Protein AF-A0A9W7FFX2-F1 (afdb_monomer)

Organism: NCBI:txid1714387

Radius of gyration: 23.39 Å; Cα contacts (8 Å, |Δi|>4): 363; chains: 1; bounding box: 71×60×50 Å

pLDDT: mean 89.49, std 13.36, range [38.31, 98.56]

Structure (mmCIF, N/CA/C/O backbone):
data_AF-A0A9W7FFX2-F1
#
_entry.id   AF-A0A9W7FFX2-F1
#
loop_
_atom_site.group_PDB
_atom_site.id
_atom_site.type_symbol
_atom_site.label_atom_id
_atom_site.label_alt_id
_atom_site.label_comp_id
_atom_site.label_asym_id
_atom_site.label_entity_id
_atom_site.label_seq_id
_atom_site.pdbx_PDB_ins_code
_atom_site.Cartn_x
_atom_site.Cartn_y
_atom_site.Cartn_z
_atom_site.occupancy
_atom_site.B_iso_or_equiv
_atom_site.auth_seq_id
_atom_site.auth_comp_id
_atom_site.auth_asym_id
_atom_site.auth_atom_id
_atom_site.pdbx_PDB_model_num
ATOM 1 N N . MET A 1 1 ? -33.073 -3.713 16.916 1.00 43.97 1 MET A N 1
ATOM 2 C CA . MET A 1 1 ? -32.095 -2.615 16.738 1.00 43.97 1 MET A CA 1
ATOM 3 C C . MET A 1 1 ? -32.478 -1.900 15.451 1.00 43.97 1 MET A C 1
ATOM 5 O O . MET A 1 1 ? -32.179 -2.416 14.383 1.00 43.97 1 MET A O 1
ATOM 9 N N . SER A 1 2 ? -33.247 -0.809 15.530 1.00 38.31 2 SER A N 1
ATOM 10 C CA . SER A 1 2 ? -33.612 -0.043 14.332 1.00 38.31 2 SER A CA 1
ATOM 11 C C . SER A 1 2 ? -32.354 0.561 13.728 1.00 38.31 2 SER A C 1
ATOM 13 O O . SER A 1 2 ? -31.627 1.285 14.408 1.00 38.31 2 SER A O 1
ATOM 15 N N . ILE A 1 3 ? -32.094 0.253 12.459 1.00 46.06 3 ILE A N 1
ATOM 16 C CA . ILE A 1 3 ? -31.126 0.971 11.633 1.00 46.06 3 ILE A CA 1
ATOM 17 C C . ILE A 1 3 ? -31.769 2.329 11.358 1.00 46.06 3 ILE A C 1
ATOM 19 O O . ILE A 1 3 ? -32.431 2.527 10.344 1.00 46.06 3 ILE A O 1
ATOM 23 N N . THR A 1 4 ? -31.667 3.252 12.315 1.00 50.56 4 THR A N 1
ATOM 24 C CA . THR A 1 4 ? -32.001 4.654 12.082 1.00 50.56 4 THR A CA 1
ATOM 25 C C . THR A 1 4 ? -31.169 5.080 10.888 1.00 50.56 4 THR A C 1
ATOM 27 O O . THR A 1 4 ? -29.947 4.938 10.934 1.00 50.56 4 THR A O 1
ATOM 30 N N . ALA A 1 5 ? -31.823 5.503 9.806 1.00 48.94 5 ALA A N 1
ATOM 31 C CA . ALA A 1 5 ? -31.176 5.913 8.571 1.00 48.94 5 ALA A CA 1
ATOM 32 C C . ALA A 1 5 ? -30.124 6.981 8.892 1.00 48.94 5 ALA A C 1
ATOM 34 O O . ALA A 1 5 ? -30.429 8.159 9.075 1.00 48.94 5 ALA A O 1
ATOM 35 N N . ILE A 1 6 ? -28.871 6.549 9.035 1.00 52.31 6 ILE A N 1
ATOM 36 C CA . ILE A 1 6 ? -27.751 7.445 9.244 1.00 52.31 6 ILE A CA 1
ATOM 37 C C . ILE A 1 6 ? -27.664 8.218 7.937 1.00 52.31 6 ILE A C 1
ATOM 39 O O . ILE A 1 6 ? -27.264 7.665 6.913 1.00 52.31 6 ILE A O 1
ATOM 43 N N . THR A 1 7 ? -28.028 9.499 7.951 1.00 56.78 7 THR A N 1
ATOM 44 C CA . THR A 1 7 ? -27.661 10.425 6.879 1.00 56.78 7 THR A CA 1
ATOM 45 C C . THR A 1 7 ? -26.146 10.635 6.950 1.00 56.78 7 THR A C 1
ATOM 47 O O . THR A 1 7 ? -25.663 11.680 7.389 1.00 56.78 7 THR A O 1
ATOM 50 N N . LEU A 1 8 ? -25.394 9.600 6.556 1.00 56.69 8 LEU A N 1
ATOM 51 C CA . LEU A 1 8 ? -23.936 9.500 6.540 1.00 56.69 8 LEU A CA 1
ATOM 52 C C . LEU A 1 8 ? -23.247 10.769 5.991 1.00 56.69 8 LEU A C 1
ATOM 54 O O . LEU A 1 8 ? -22.284 11.217 6.614 1.00 56.69 8 LEU A O 1
ATOM 58 N N . PRO A 1 9 ? -23.735 11.426 4.913 1.00 61.25 9 PRO A N 1
ATOM 59 C CA . PRO A 1 9 ? -23.052 12.601 4.359 1.00 61.25 9 PRO A CA 1
ATOM 60 C C . PRO A 1 9 ? -23.184 13.895 5.192 1.00 61.25 9 PRO A C 1
ATOM 62 O O . PRO A 1 9 ? -22.522 14.896 4.891 1.00 61.25 9 PRO A O 1
ATOM 65 N N . LYS A 1 10 ? -24.005 13.917 6.254 1.00 72.62 10 LYS A N 1
ATOM 66 C CA . LYS A 1 10 ? -24.143 15.095 7.136 1.00 72.62 10 LYS A CA 1
ATOM 67 C C . LYS A 1 10 ? -23.158 15.108 8.309 1.00 72.62 10 LYS A C 1
ATOM 69 O O . LYS A 1 10 ? -22.958 16.163 8.901 1.00 72.62 10 LYS A O 1
ATOM 74 N N . SER A 1 11 ? -22.515 13.983 8.636 1.00 84.00 11 SER A N 1
ATOM 75 C CA . SER A 1 11 ? -21.554 13.939 9.746 1.00 84.00 11 SER A CA 1
ATOM 76 C C . SER A 1 11 ? -20.259 14.667 9.384 1.00 84.00 11 SER A C 1
ATOM 78 O O . SER A 1 11 ? -19.548 14.272 8.458 1.00 84.00 11 SER A O 1
ATOM 80 N N . LEU A 1 12 ? -19.920 15.705 10.153 1.00 89.88 12 LEU A N 1
ATOM 81 C CA . LEU A 1 12 ? -18.672 16.456 9.998 1.00 89.88 12 LEU A CA 1
ATOM 82 C C . LEU A 1 12 ? -17.437 15.543 10.115 1.00 89.88 12 LEU A C 1
ATOM 84 O O . LEU A 1 12 ? -16.482 15.701 9.361 1.00 89.88 12 LEU A O 1
ATOM 88 N N . ALA A 1 13 ? -17.481 14.538 10.995 1.00 90.25 13 ALA A N 1
ATOM 89 C CA . ALA A 1 13 ? -16.397 13.569 11.149 1.00 90.25 13 ALA A CA 1
ATOM 90 C C . ALA A 1 13 ? -16.194 12.727 9.878 1.00 90.25 13 ALA A C 1
ATOM 92 O O . ALA A 1 13 ? -15.068 12.522 9.441 1.00 90.25 13 ALA A O 1
ATOM 93 N N . ILE A 1 14 ? -17.275 12.286 9.229 1.00 89.88 14 ILE A N 1
ATOM 94 C CA . ILE A 1 14 ? -17.170 11.533 7.969 1.00 89.88 14 ILE A CA 1
ATOM 95 C C . ILE A 1 14 ? -16.588 12.418 6.863 1.00 89.88 14 ILE A C 1
ATOM 97 O O . ILE A 1 14 ? -15.746 11.961 6.093 1.00 89.88 14 ILE A O 1
ATOM 101 N N . ARG A 1 15 ? -16.956 13.704 6.823 1.00 92.00 15 ARG A N 1
ATOM 102 C CA . ARG A 1 15 ? -16.363 14.660 5.877 1.00 92.00 15 ARG A CA 1
ATOM 103 C C . ARG A 1 15 ? -14.860 14.803 6.091 1.00 92.00 15 ARG A C 1
ATOM 105 O O . ARG A 1 15 ? -14.126 14.716 5.117 1.00 92.00 15 ARG A O 1
ATOM 112 N N . TYR A 1 16 ? -14.392 14.936 7.333 1.00 91.94 16 TYR A N 1
ATOM 113 C CA . TYR A 1 16 ? -12.954 14.969 7.625 1.00 91.94 16 TYR A CA 1
ATOM 114 C C . TYR A 1 16 ? -12.235 13.672 7.234 1.00 91.94 16 TYR A C 1
ATOM 116 O O . TYR A 1 16 ? -11.140 13.738 6.679 1.00 91.94 16 TYR A O 1
ATOM 124 N N . ALA A 1 17 ? -12.850 12.509 7.479 1.00 91.19 17 ALA A N 1
ATOM 125 C CA . ALA A 1 17 ? -12.281 11.216 7.097 1.00 91.19 17 ALA A CA 1
ATOM 126 C C . ALA A 1 17 ? -12.051 11.105 5.582 1.00 91.19 17 ALA A C 1
ATOM 128 O O . ALA A 1 17 ? -11.037 10.556 5.155 1.00 91.19 17 ALA A O 1
ATOM 129 N N . LEU A 1 18 ? -12.992 11.620 4.784 1.00 94.19 18 LEU A N 1
ATOM 130 C CA . LEU A 1 18 ? -12.964 11.520 3.326 1.00 94.19 18 LEU A CA 1
ATOM 131 C C . LEU A 1 18 ? -12.182 12.661 2.664 1.00 94.19 18 LEU A C 1
ATOM 133 O O . LEU A 1 18 ? -11.489 12.416 1.683 1.00 94.19 18 LEU A O 1
ATOM 137 N N . ALA A 1 19 ? -12.264 13.887 3.185 1.00 94.56 19 ALA A N 1
ATOM 138 C CA . ALA A 1 19 ? -11.702 15.076 2.543 1.00 94.56 19 ALA A CA 1
ATOM 139 C C . ALA A 1 19 ? -10.178 15.010 2.387 1.00 94.56 19 ALA A C 1
ATOM 141 O O . ALA A 1 19 ? -9.673 15.356 1.324 1.00 94.56 19 ALA A O 1
ATOM 142 N N . GLY A 1 20 ? -9.452 14.530 3.406 1.00 92.06 20 GLY A N 1
ATOM 143 C CA . GLY A 1 20 ? -7.991 14.396 3.334 1.00 92.06 20 GLY A CA 1
ATOM 144 C C . GLY A 1 20 ? -7.552 13.460 2.206 1.00 92.06 20 GLY A C 1
ATOM 145 O O . GLY A 1 20 ? -6.764 13.847 1.347 1.00 92.06 20 GLY A O 1
ATOM 146 N N . TRP A 1 21 ? -8.149 12.266 2.143 1.00 95.62 21 TRP A N 1
ATOM 147 C CA . TRP A 1 21 ? -7.862 11.294 1.086 1.00 95.62 21 TRP A CA 1
ATOM 148 C C . TRP A 1 21 ? -8.363 11.726 -0.288 1.00 95.62 21 TRP A C 1
ATOM 150 O O . TRP A 1 21 ? -7.673 11.501 -1.277 1.00 95.62 21 TRP A O 1
ATOM 160 N N . ALA A 1 22 ? -9.534 12.361 -0.367 1.00 96.31 22 ALA A N 1
ATOM 161 C CA . ALA A 1 22 ? -10.058 12.885 -1.622 1.00 96.31 22 ALA A CA 1
ATOM 162 C C . ALA A 1 22 ? -9.131 13.963 -2.190 1.00 96.31 22 ALA A C 1
ATOM 164 O O . ALA A 1 22 ? -8.804 13.914 -3.372 1.00 96.31 22 ALA A O 1
ATOM 165 N N . PHE A 1 23 ? -8.657 14.885 -1.347 1.00 96.62 23 PHE A N 1
ATOM 166 C CA . PHE A 1 23 ? -7.682 15.893 -1.747 1.00 96.62 23 PHE A CA 1
ATOM 167 C C . PHE A 1 23 ? -6.355 15.255 -2.164 1.00 96.62 23 PHE A C 1
ATOM 169 O O . PHE A 1 23 ? -5.860 15.576 -3.236 1.00 96.62 23 PHE A O 1
ATOM 176 N N . PHE A 1 24 ? -5.828 14.301 -1.387 1.00 95.50 24 PHE A N 1
ATOM 177 C CA . PHE A 1 24 ? -4.601 13.572 -1.728 1.00 95.50 24 PHE A CA 1
ATOM 178 C C . PHE A 1 24 ? -4.695 12.881 -3.096 1.00 95.50 24 PHE A C 1
ATOM 180 O O . PHE A 1 24 ? -3.818 13.046 -3.940 1.00 95.50 24 PHE A O 1
ATOM 187 N N . ILE A 1 25 ? -5.780 12.142 -3.349 1.00 95.94 25 ILE A N 1
ATOM 188 C CA . ILE A 1 25 ? -5.994 11.438 -4.621 1.00 95.94 25 ILE A CA 1
ATOM 189 C C . ILE A 1 25 ? -6.193 12.434 -5.766 1.00 95.94 25 ILE A C 1
ATOM 191 O O . ILE A 1 25 ? -5.621 12.242 -6.840 1.00 95.94 25 ILE A O 1
ATOM 195 N N . ALA A 1 26 ? -6.989 13.485 -5.559 1.00 96.62 26 ALA A N 1
ATOM 196 C CA . ALA A 1 26 ? -7.257 14.494 -6.577 1.00 96.62 26 ALA A CA 1
ATOM 197 C C . ALA A 1 26 ? -5.983 15.249 -6.968 1.00 96.62 26 ALA A C 1
ATOM 199 O O . ALA A 1 26 ? -5.700 15.375 -8.154 1.00 96.62 26 ALA A O 1
ATOM 200 N N . GLU A 1 27 ? -5.196 15.697 -5.993 1.00 95.25 27 GLU A N 1
ATOM 201 C CA . GLU A 1 27 ? -3.924 16.385 -6.209 1.00 95.25 27 GLU A CA 1
ATOM 202 C C . GLU A 1 27 ? -2.933 15.495 -6.966 1.00 95.25 27 GLU A C 1
ATOM 204 O O . GLU A 1 27 ? -2.483 15.876 -8.051 1.00 95.25 27 GLU A O 1
ATOM 209 N N . ASN A 1 28 ? -2.698 14.267 -6.488 1.00 92.69 28 ASN A N 1
ATOM 210 C CA . ASN A 1 28 ? -1.803 13.323 -7.155 1.00 92.69 28 ASN A CA 1
ATOM 211 C C . ASN A 1 28 ? -2.284 13.027 -8.580 1.00 92.69 28 ASN A C 1
ATOM 213 O O . ASN A 1 28 ? -1.476 12.944 -9.503 1.00 92.69 28 ASN A O 1
ATOM 217 N N . THR A 1 29 ? -3.593 12.886 -8.798 1.00 94.38 29 THR A N 1
ATOM 218 C CA . THR A 1 29 ? -4.144 12.606 -10.129 1.00 94.38 29 THR A CA 1
ATOM 219 C C . THR A 1 29 ? -3.978 13.810 -11.050 1.00 94.38 29 THR A C 1
ATOM 221 O O . THR A 1 29 ? -3.383 13.675 -12.115 1.00 94.38 29 THR A O 1
ATOM 224 N N . LEU A 1 30 ? -4.441 14.993 -10.643 1.00 95.31 30 LEU A N 1
ATOM 225 C CA . LEU A 1 30 ? -4.464 16.198 -11.472 1.00 95.31 30 LEU A CA 1
ATOM 226 C C . LEU A 1 30 ? -3.062 16.700 -11.810 1.00 95.31 30 LEU A C 1
ATOM 228 O O . LEU A 1 30 ? -2.780 16.953 -12.983 1.00 95.31 30 LEU A O 1
ATOM 232 N N . LEU A 1 31 ? -2.176 16.822 -10.819 1.00 93.19 31 LEU A N 1
ATOM 233 C CA . LEU A 1 31 ? -0.825 17.330 -11.058 1.00 93.19 31 LEU A CA 1
ATOM 234 C C . LEU A 1 31 ? -0.039 16.378 -11.948 1.00 93.19 31 LEU A C 1
ATOM 236 O O . LEU A 1 31 ? 0.604 16.791 -12.910 1.00 93.19 31 LEU A O 1
ATOM 240 N N . SER A 1 32 ? -0.137 15.082 -11.666 1.00 90.75 32 SER A N 1
ATOM 241 C CA . SER A 1 32 ? 0.651 14.099 -12.388 1.00 90.75 32 SER A CA 1
ATOM 242 C C . SER A 1 32 ? 0.092 13.795 -13.784 1.00 90.75 32 SER A C 1
ATOM 244 O O . SER A 1 32 ? 0.869 13.518 -14.702 1.00 90.75 32 SER A O 1
ATOM 246 N N . HIS A 1 33 ? -1.227 13.919 -13.989 1.00 92.25 33 HIS A N 1
ATOM 247 C CA . HIS A 1 33 ? -1.856 13.862 -15.314 1.00 92.25 33 HIS A CA 1
ATOM 248 C C . HIS A 1 33 ? -1.394 15.017 -16.206 1.00 92.25 33 HIS A C 1
ATOM 250 O O . HIS A 1 33 ? -1.141 14.813 -17.391 1.00 92.25 33 HIS A O 1
ATOM 256 N N . ASN A 1 34 ? -1.265 16.215 -15.631 1.00 94.44 34 ASN A N 1
ATOM 257 C CA . ASN A 1 34 ? -0.917 17.436 -16.353 1.00 94.44 34 ASN A CA 1
ATOM 258 C C . ASN A 1 34 ? 0.576 17.789 -16.262 1.00 94.44 34 ASN A C 1
ATOM 260 O O . ASN A 1 34 ? 0.951 18.896 -16.637 1.00 94.44 34 ASN A O 1
ATOM 264 N N . ARG A 1 35 ? 1.440 16.868 -15.802 1.00 92.44 35 ARG A N 1
ATOM 265 C CA . ARG A 1 35 ? 2.871 17.128 -15.548 1.00 92.44 35 ARG A CA 1
ATOM 266 C C . ARG A 1 35 ? 3.553 17.853 -16.707 1.00 92.44 35 ARG A C 1
ATOM 268 O O . ARG A 1 35 ? 4.193 18.872 -16.477 1.00 92.44 35 ARG A O 1
ATOM 275 N N . THR A 1 36 ? 3.421 17.336 -17.931 1.00 93.00 36 THR A N 1
ATOM 276 C CA . THR A 1 36 ? 4.080 17.919 -19.110 1.00 93.00 36 THR A CA 1
ATOM 277 C C . THR A 1 36 ? 3.630 19.358 -19.328 1.00 93.00 36 THR A C 1
ATOM 279 O O . THR A 1 36 ? 4.477 20.236 -19.381 1.00 93.00 36 THR A O 1
ATOM 282 N N . TYR A 1 37 ? 2.316 19.608 -19.339 1.00 94.81 37 TYR A N 1
ATOM 283 C CA . TYR A 1 37 ? 1.756 20.954 -19.486 1.00 94.81 37 TYR A CA 1
ATOM 284 C C . TYR A 1 37 ? 2.215 21.906 -18.373 1.00 94.81 37 TYR A C 1
ATOM 286 O O . TYR A 1 37 ? 2.626 23.028 -18.648 1.00 94.81 37 TYR A O 1
ATOM 294 N N . LEU A 1 38 ? 2.192 21.464 -17.112 1.00 94.50 38 LEU A N 1
ATOM 295 C CA . LEU A 1 38 ? 2.624 22.287 -15.980 1.00 94.50 38 LEU A CA 1
ATOM 296 C C . LEU A 1 38 ? 4.102 22.680 -16.107 1.00 94.50 38 LEU A C 1
ATOM 298 O O . LEU A 1 38 ? 4.440 23.849 -15.931 1.00 94.50 38 LEU A O 1
ATOM 302 N N . ILE A 1 39 ? 4.972 21.728 -16.459 1.00 94.62 39 ILE A N 1
ATOM 303 C CA . ILE A 1 39 ? 6.403 21.984 -16.661 1.00 94.62 39 ILE A CA 1
ATOM 304 C C . ILE A 1 39 ? 6.618 22.941 -17.834 1.00 94.62 39 ILE A C 1
ATOM 306 O O . ILE A 1 39 ? 7.318 23.937 -17.674 1.00 94.62 39 ILE A O 1
ATOM 310 N N . THR A 1 40 ? 6.013 22.671 -18.993 1.00 96.31 40 THR A N 1
ATOM 311 C CA . THR A 1 40 ? 6.273 23.448 -20.212 1.00 96.31 40 THR A CA 1
ATOM 312 C C . THR A 1 40 ? 5.654 24.838 -20.167 1.00 96.31 40 THR A C 1
ATOM 314 O O . THR A 1 40 ? 6.284 25.800 -20.593 1.00 96.31 40 THR A O 1
ATOM 317 N N . SER A 1 41 ? 4.424 24.954 -19.662 1.00 97.00 41 SER A N 1
ATOM 318 C CA . SER A 1 41 ? 3.606 26.161 -19.816 1.00 97.00 41 SER A CA 1
ATOM 319 C C . SER A 1 41 ? 3.569 27.041 -18.570 1.00 97.00 41 SER A C 1
ATOM 321 O O . SER A 1 41 ? 3.495 28.256 -18.711 1.00 97.00 41 SER A O 1
ATOM 323 N N . ILE A 1 42 ? 3.618 26.468 -17.362 1.00 96.75 42 ILE A N 1
ATOM 324 C CA . ILE A 1 42 ? 3.530 27.246 -16.110 1.00 96.75 42 ILE A CA 1
ATOM 325 C C . ILE A 1 42 ? 4.915 27.487 -15.510 1.00 96.75 42 ILE A C 1
ATOM 327 O O . ILE A 1 42 ? 5.209 28.587 -15.052 1.00 96.75 42 ILE A O 1
ATOM 331 N N . PHE A 1 43 ? 5.776 26.471 -15.522 1.00 96.69 43 PHE A N 1
ATOM 332 C CA . PHE A 1 43 ? 7.088 26.525 -14.875 1.00 96.69 43 PHE A CA 1
ATOM 333 C C . PHE A 1 43 ? 8.251 26.785 -15.840 1.00 96.69 43 PHE A C 1
ATOM 335 O O . PHE A 1 43 ? 9.403 26.577 -15.462 1.00 96.69 43 PHE A O 1
ATOM 342 N N . SER A 1 44 ? 7.980 27.248 -17.065 1.00 96.19 44 SER A N 1
ATOM 343 C CA . SER A 1 44 ? 9.001 27.634 -18.055 1.00 96.19 44 SER A CA 1
ATOM 344 C C . SER A 1 44 ? 10.062 26.551 -18.304 1.00 96.19 44 SER A C 1
ATOM 346 O O . SER A 1 44 ? 11.258 26.828 -18.314 1.00 96.19 44 SER A O 1
ATOM 348 N N . ASN A 1 45 ? 9.623 25.302 -18.476 1.00 94.25 45 ASN A N 1
ATOM 349 C CA . ASN A 1 45 ? 10.452 24.098 -18.622 1.00 94.25 45 ASN A CA 1
ATOM 350 C C . ASN A 1 45 ? 11.313 23.731 -17.393 1.00 94.25 45 ASN A C 1
ATOM 352 O O . ASN A 1 45 ? 12.217 22.905 -17.501 1.00 94.25 45 ASN A O 1
ATOM 356 N N . SER A 1 46 ? 11.024 24.283 -16.210 1.00 95.94 46 SER A N 1
ATOM 357 C CA . SER A 1 46 ? 11.707 23.921 -14.961 1.00 95.94 46 SER A CA 1
ATOM 358 C C . SER A 1 46 ? 11.030 22.738 -14.268 1.00 95.94 46 SER A C 1
ATOM 360 O O . SER A 1 46 ? 10.009 22.875 -13.587 1.00 95.94 46 SER A O 1
ATOM 362 N N . GLU A 1 47 ? 11.640 21.560 -14.389 1.00 93.12 47 GLU A N 1
ATOM 363 C CA . GLU A 1 47 ? 11.219 20.367 -13.652 1.00 93.12 47 GLU A CA 1
ATOM 364 C C . GLU A 1 47 ? 11.376 20.541 -12.128 1.00 93.12 47 GLU A C 1
ATOM 366 O O . GLU A 1 47 ? 10.524 20.096 -11.359 1.00 93.12 47 GLU A O 1
ATOM 371 N N . THR A 1 48 ? 12.403 21.265 -11.680 1.00 96.19 48 THR A N 1
ATOM 372 C CA . THR A 1 48 ? 12.636 21.555 -10.258 1.00 96.19 48 THR A CA 1
ATOM 373 C C . THR A 1 48 ? 11.486 22.347 -9.635 1.00 96.19 48 THR A C 1
ATOM 375 O O . THR A 1 48 ? 11.023 22.006 -8.548 1.00 96.19 48 THR A O 1
ATOM 378 N N . HIS A 1 49 ? 10.974 23.374 -10.323 1.00 96.56 49 HIS A N 1
ATOM 379 C CA . HIS A 1 49 ? 9.836 24.154 -9.820 1.00 96.56 49 HIS A CA 1
ATOM 380 C C . HIS A 1 49 ? 8.555 23.322 -9.752 1.00 96.56 49 HIS A C 1
ATOM 382 O O . HIS A 1 49 ? 7.822 23.419 -8.767 1.00 96.56 49 HIS A O 1
ATOM 388 N N . TYR A 1 50 ? 8.317 22.460 -10.746 1.00 94.56 50 TYR A N 1
ATOM 389 C CA . TYR A 1 50 ? 7.225 21.491 -10.685 1.00 94.56 50 TYR A CA 1
ATOM 390 C C . TYR A 1 50 ? 7.358 20.582 -9.457 1.00 94.56 50 TYR A C 1
ATOM 392 O O . TYR A 1 50 ? 6.381 20.400 -8.736 1.00 94.56 50 TYR A O 1
ATOM 400 N N . HIS A 1 51 ? 8.553 20.049 -9.182 1.00 92.44 51 HIS A N 1
ATOM 401 C CA . HIS A 1 51 ? 8.779 19.175 -8.026 1.00 92.44 51 HIS A CA 1
ATOM 402 C C . HIS A 1 51 ? 8.598 19.895 -6.693 1.00 92.44 51 HIS A C 1
ATOM 404 O O . HIS A 1 51 ? 8.017 19.312 -5.782 1.00 92.44 51 HIS A O 1
ATOM 410 N N . TYR A 1 52 ? 9.018 21.157 -6.568 1.00 96.75 52 TYR A N 1
ATOM 411 C CA . TYR A 1 52 ? 8.732 21.945 -5.366 1.00 96.75 52 TYR A CA 1
ATOM 412 C C . TYR A 1 52 ? 7.237 22.185 -5.187 1.00 96.75 52 TYR A C 1
ATOM 414 O O . TYR A 1 52 ? 6.709 21.936 -4.106 1.00 96.75 52 TYR A O 1
ATOM 422 N N . PHE A 1 53 ? 6.537 22.592 -6.247 1.00 95.81 53 PHE A N 1
ATOM 423 C CA . PHE A 1 53 ? 5.096 22.819 -6.196 1.00 95.81 53 PHE A CA 1
ATOM 424 C C . PHE A 1 53 ? 4.325 21.540 -5.838 1.00 95.81 53 PHE A C 1
ATOM 426 O O . PHE A 1 53 ? 3.517 21.537 -4.907 1.00 95.81 53 PHE A O 1
ATOM 433 N N . TYR A 1 54 ? 4.626 20.438 -6.530 1.00 93.44 54 TYR A N 1
ATOM 434 C CA . TYR A 1 54 ? 4.070 19.117 -6.251 1.00 93.44 54 TYR A CA 1
ATOM 435 C C . TYR A 1 54 ? 4.384 18.682 -4.817 1.00 93.44 54 TYR A C 1
ATOM 437 O O . TYR A 1 54 ? 3.493 18.293 -4.070 1.00 93.44 54 TYR A O 1
ATOM 445 N N . GLY A 1 55 ? 5.644 18.801 -4.393 1.00 93.00 55 GLY A N 1
ATOM 446 C CA . GLY A 1 55 ? 6.090 18.433 -3.051 1.00 93.00 55 GLY A CA 1
ATOM 447 C C . GLY A 1 55 ? 5.375 19.217 -1.950 1.00 93.00 55 GLY A C 1
ATOM 448 O O . GLY A 1 55 ? 4.960 18.629 -0.948 1.00 93.00 55 GLY A O 1
ATOM 449 N N . SER A 1 56 ? 5.160 20.523 -2.137 1.00 96.12 56 SER A N 1
ATOM 450 C CA . SER A 1 56 ? 4.389 21.355 -1.207 1.00 96.12 56 SER A CA 1
ATOM 451 C C . SER A 1 56 ? 2.928 20.911 -1.116 1.00 96.12 56 SER A C 1
ATOM 453 O O . SER A 1 56 ? 2.407 20.752 -0.009 1.00 96.12 56 SER A O 1
ATOM 455 N N . LEU A 1 57 ? 2.270 20.660 -2.252 1.00 94.75 57 LEU A N 1
ATOM 456 C CA . LEU A 1 57 ? 0.877 20.213 -2.275 1.00 94.75 57 LEU A CA 1
ATOM 457 C C . LEU A 1 57 ? 0.702 18.806 -1.691 1.00 94.75 57 LEU A C 1
ATOM 459 O O . LEU A 1 57 ? -0.198 18.592 -0.879 1.00 94.75 57 LEU A O 1
ATOM 463 N N . SER A 1 58 ? 1.606 17.879 -1.997 1.00 93.19 58 SER A N 1
ATOM 464 C CA . SER A 1 58 ? 1.632 16.536 -1.411 1.00 93.19 58 SER A CA 1
ATOM 465 C C . SER A 1 58 ? 1.896 16.560 0.103 1.00 93.19 58 SER A C 1
ATOM 467 O O . SER A 1 58 ? 1.289 15.793 0.861 1.00 93.19 58 SER A O 1
ATOM 469 N N . THR A 1 59 ? 2.747 17.477 0.580 1.00 95.69 59 THR A N 1
ATOM 470 C CA . THR A 1 59 ? 2.966 17.705 2.021 1.00 95.69 59 THR A CA 1
ATOM 471 C C . THR A 1 59 ? 1.690 18.212 2.686 1.00 95.69 59 THR A C 1
ATOM 473 O O . THR A 1 59 ? 1.272 17.674 3.714 1.00 95.69 59 THR A O 1
ATOM 476 N N . LEU A 1 60 ? 1.019 19.194 2.075 1.00 96.06 60 LEU A N 1
ATOM 477 C CA . LEU A 1 60 ? -0.264 19.704 2.552 1.00 96.06 60 LEU A CA 1
ATOM 478 C C . LEU A 1 60 ? -1.336 18.605 2.563 1.00 96.06 60 LEU A C 1
ATOM 480 O O . LEU A 1 60 ? -2.055 18.465 3.548 1.00 96.06 60 LEU A O 1
ATOM 484 N N . ALA A 1 61 ? -1.417 17.781 1.519 1.00 94.38 61 ALA A N 1
ATOM 485 C CA . ALA A 1 61 ? -2.367 16.675 1.441 1.00 94.38 61 ALA A CA 1
ATOM 486 C C . ALA A 1 61 ? -2.138 15.628 2.540 1.00 94.38 61 ALA A C 1
ATOM 488 O O . ALA A 1 61 ? -3.088 15.142 3.165 1.00 94.38 61 ALA A O 1
ATOM 489 N N . SER A 1 62 ? -0.873 15.325 2.829 1.00 95.00 62 SER A N 1
ATOM 490 C CA . SER A 1 62 ? -0.486 14.437 3.926 1.00 95.00 62 SER A CA 1
ATOM 491 C C . SER A 1 62 ? -0.857 15.038 5.285 1.00 95.00 62 SER A C 1
ATOM 493 O O . SER A 1 62 ? -1.455 14.357 6.121 1.00 95.00 62 SER A O 1
ATOM 495 N N . ALA A 1 63 ? -0.591 16.332 5.487 1.00 96.06 63 ALA A N 1
ATOM 496 C CA . ALA A 1 63 ? -0.970 17.057 6.697 1.00 96.06 63 ALA A CA 1
ATOM 497 C C . ALA A 1 63 ? -2.496 17.111 6.887 1.00 96.06 63 ALA A C 1
ATOM 499 O O . ALA A 1 63 ? -2.980 16.908 7.998 1.00 96.06 63 ALA A O 1
ATOM 500 N N . LEU A 1 64 ? -3.268 17.312 5.814 1.00 95.50 64 LEU A N 1
ATOM 501 C CA . LEU A 1 64 ? -4.733 17.291 5.839 1.00 95.50 64 LEU A CA 1
ATOM 502 C C . LEU A 1 64 ? -5.284 15.899 6.151 1.00 95.50 64 LEU A C 1
ATOM 504 O O . LEU A 1 64 ? -6.236 15.778 6.919 1.00 95.50 64 LEU A O 1
ATOM 508 N N . THR A 1 65 ? -4.672 14.846 5.610 1.00 94.94 65 THR A N 1
ATOM 509 C CA . THR A 1 65 ? -5.036 13.457 5.926 1.00 94.94 65 THR A CA 1
ATOM 510 C C . THR A 1 65 ? -4.768 13.145 7.396 1.00 94.94 65 THR A C 1
ATOM 512 O O . THR A 1 65 ? -5.635 12.602 8.083 1.00 94.94 65 THR A O 1
ATOM 515 N N . LEU A 1 66 ? -3.611 13.563 7.919 1.00 96.50 66 LEU A N 1
ATOM 516 C CA . LEU A 1 66 ? -3.281 13.426 9.336 1.00 96.50 66 LEU A CA 1
ATOM 517 C C . LEU A 1 66 ? -4.226 14.248 10.223 1.00 96.50 66 LEU A C 1
ATOM 519 O O . LEU A 1 66 ? -4.734 13.737 11.219 1.00 96.50 66 LEU A O 1
ATOM 523 N N . HIS A 1 67 ? -4.509 15.499 9.857 1.00 95.62 67 HIS A N 1
ATOM 524 C CA . HIS A 1 67 ? -5.462 16.348 10.570 1.00 95.62 67 HIS A CA 1
ATOM 525 C C . HIS A 1 67 ? -6.858 15.715 10.592 1.00 95.62 67 HIS A C 1
ATOM 527 O O . HIS A 1 67 ? -7.482 15.630 11.651 1.00 95.62 67 HIS A O 1
ATOM 533 N N . GLY A 1 68 ? -7.320 15.209 9.445 1.00 94.94 68 GLY A N 1
ATOM 534 C CA . GLY A 1 68 ? -8.565 14.462 9.317 1.00 94.94 68 GLY A CA 1
ATOM 535 C C . GLY A 1 68 ? -8.591 13.265 10.262 1.00 94.94 68 GLY A C 1
ATOM 536 O O . GLY A 1 68 ? -9.515 13.155 11.065 1.00 94.94 68 GLY A O 1
ATOM 537 N N . TYR A 1 69 ? -7.538 12.439 10.259 1.00 96.62 69 TYR A N 1
ATOM 538 C CA . TYR A 1 69 ? -7.391 11.313 11.185 1.00 96.62 69 TYR A CA 1
ATOM 539 C C . TYR A 1 69 ? -7.500 11.746 12.655 1.00 96.62 69 TYR A C 1
ATOM 541 O O . TYR A 1 69 ? -8.252 11.147 13.424 1.00 96.62 69 TYR A O 1
ATOM 549 N N . MET A 1 70 ? -6.799 12.811 13.047 1.00 96.94 70 MET A N 1
ATOM 550 C CA . MET A 1 70 ? -6.828 13.331 14.417 1.00 96.94 70 MET A CA 1
ATOM 551 C C . MET A 1 70 ? -8.221 13.822 14.832 1.00 96.94 70 MET A C 1
ATOM 553 O O . MET A 1 70 ? -8.597 13.649 15.989 1.00 96.94 70 MET A O 1
ATOM 557 N N . LYS A 1 71 ? -9.008 14.382 13.903 1.00 95.69 71 LYS A N 1
ATOM 558 C CA . LYS A 1 71 ? -10.392 14.820 14.156 1.00 95.69 71 LYS A CA 1
ATOM 559 C C . LYS A 1 71 ? -11.390 13.671 14.252 1.00 95.69 71 LYS A C 1
ATOM 561 O O . LYS A 1 71 ? -12.400 13.811 14.936 1.00 95.69 71 LYS A O 1
ATOM 566 N N . VAL A 1 72 ? -11.135 12.553 13.572 1.00 95.94 72 VAL A N 1
ATOM 567 C CA . VAL A 1 72 ? -12.060 11.407 13.554 1.00 95.94 72 VAL A CA 1
ATOM 568 C C . VAL A 1 72 ? -11.686 10.303 14.529 1.00 95.94 72 VAL A C 1
ATOM 570 O O . VAL A 1 72 ? -12.510 9.429 14.801 1.00 95.94 72 VAL A O 1
ATOM 573 N N . ARG A 1 73 ? -10.462 10.320 15.067 1.00 94.38 73 ARG A N 1
ATOM 574 C CA . ARG A 1 73 ? -10.010 9.365 16.076 1.00 94.38 73 ARG A CA 1
ATOM 575 C C . ARG A 1 73 ? -10.953 9.411 17.274 1.00 94.38 73 ARG A C 1
ATOM 577 O O . ARG A 1 73 ? -11.118 10.452 17.898 1.00 94.38 73 ARG A O 1
ATOM 584 N N . ASN A 1 74 ? -11.532 8.261 17.613 1.00 93.31 74 ASN A N 1
ATOM 585 C CA . ASN A 1 74 ? -12.537 8.136 18.671 1.00 93.31 74 ASN A CA 1
ATOM 586 C C . ASN A 1 74 ? -13.807 8.990 18.453 1.00 93.31 74 ASN A C 1
ATOM 588 O O . ASN A 1 74 ? -14.493 9.301 19.421 1.00 93.31 74 ASN A O 1
ATOM 592 N N . ALA A 1 75 ? -14.150 9.365 17.217 1.00 93.62 75 ALA A N 1
ATOM 593 C CA . ALA A 1 75 ? -15.424 10.017 16.920 1.00 93.62 75 ALA A CA 1
ATOM 594 C C . ALA A 1 75 ? -16.517 8.973 16.633 1.00 93.62 75 ALA A C 1
ATOM 596 O O . ALA A 1 75 ? -16.263 7.951 15.992 1.00 93.62 75 ALA A O 1
ATOM 597 N N . GLY A 1 76 ? -17.745 9.225 17.085 1.00 90.06 76 GLY A N 1
ATOM 598 C CA . GLY A 1 76 ? -18.890 8.370 16.770 1.00 90.06 76 GLY A CA 1
ATOM 599 C C . GLY A 1 76 ? -19.319 8.449 15.291 1.00 90.06 76 GLY A C 1
ATOM 600 O O . GLY A 1 76 ? -18.923 9.371 14.574 1.00 90.06 76 GLY A O 1
ATOM 601 N N . PRO A 1 77 ? -20.163 7.514 14.822 1.00 92.56 77 PRO A N 1
ATOM 602 C CA . PRO A 1 77 ? -20.724 6.392 15.575 1.00 92.56 77 PRO A CA 1
ATOM 603 C C . PRO A 1 77 ? -19.707 5.264 15.810 1.00 92.56 77 PRO A C 1
ATOM 605 O O . PRO A 1 77 ? -18.759 5.091 15.041 1.00 92.56 77 PRO A O 1
ATOM 608 N N . PHE A 1 78 ? -19.926 4.488 16.874 1.00 93.88 78 PHE A N 1
ATOM 609 C CA . PHE A 1 78 ? -19.092 3.340 17.231 1.00 93.88 78 PHE A CA 1
ATOM 610 C C . PHE A 1 78 ? -19.803 2.020 16.933 1.00 93.88 78 PHE A C 1
ATOM 612 O O . PHE A 1 78 ? -21.003 1.886 17.165 1.00 93.88 78 PHE A O 1
ATOM 619 N N . ARG A 1 79 ? -19.047 1.022 16.479 1.00 93.81 79 ARG A N 1
ATOM 620 C CA . ARG A 1 79 ? -19.499 -0.366 16.327 1.00 93.81 79 ARG A CA 1
ATOM 621 C C . ARG A 1 79 ? -18.803 -1.282 17.330 1.00 93.81 79 ARG A C 1
ATOM 623 O O . ARG A 1 79 ? -17.668 -1.030 17.731 1.00 93.81 79 ARG A O 1
ATOM 630 N N . LYS A 1 80 ? -19.458 -2.390 17.680 1.00 94.19 80 LYS A N 1
ATOM 631 C CA . LYS A 1 80 ? -18.841 -3.462 18.474 1.00 94.19 80 LYS A CA 1
ATOM 632 C C . LYS A 1 80 ? -17.852 -4.246 17.609 1.00 94.19 80 LYS A C 1
ATOM 634 O O . LYS A 1 80 ? -18.193 -4.670 16.505 1.00 94.19 80 LYS A O 1
ATOM 639 N N . VAL A 1 81 ? -16.642 -4.458 18.119 1.00 95.06 81 VAL A N 1
ATOM 640 C CA . VAL A 1 81 ? -15.598 -5.251 17.457 1.00 95.06 81 VAL A CA 1
ATOM 641 C C . VAL A 1 81 ? -15.540 -6.617 18.135 1.00 95.06 81 VAL A C 1
ATOM 643 O O . VAL A 1 81 ? -15.069 -6.743 19.258 1.00 95.06 81 VAL A O 1
ATOM 646 N N . GLY A 1 82 ? -16.086 -7.634 17.470 1.00 95.38 82 GLY A N 1
ATOM 647 C CA . GLY A 1 82 ? -16.074 -9.017 17.956 1.00 95.38 82 GLY A CA 1
ATOM 648 C C . GLY A 1 82 ? -14.829 -9.804 17.530 1.00 95.38 82 GLY A C 1
ATOM 649 O O . GLY A 1 82 ? -14.022 -9.340 16.725 1.00 95.38 82 GLY A O 1
ATOM 650 N N . ARG A 1 83 ? -14.717 -11.051 18.006 1.00 96.00 83 ARG A N 1
ATOM 651 C CA . ARG A 1 83 ? -13.598 -11.962 17.682 1.00 96.00 83 ARG A CA 1
ATOM 652 C C . ARG A 1 83 ? -13.428 -12.211 16.178 1.00 96.00 83 ARG A C 1
ATOM 654 O O . ARG A 1 83 ? -12.300 -12.247 15.702 1.00 96.00 83 ARG A O 1
ATOM 661 N N . GLY A 1 84 ? -14.525 -12.306 15.420 1.00 96.50 84 GLY A N 1
ATOM 662 C CA . GLY A 1 84 ? -14.467 -12.464 13.959 1.00 96.50 84 GLY A CA 1
ATOM 663 C C . GLY A 1 84 ? -13.771 -11.291 13.256 1.00 96.50 84 GLY A C 1
ATOM 664 O O . GLY A 1 84 ? -12.946 -11.499 12.372 1.00 96.50 84 GLY A O 1
ATOM 665 N N . TRP A 1 85 ? -14.014 -10.059 13.715 1.00 96.75 85 TRP A N 1
ATOM 666 C CA . TRP A 1 85 ? -13.332 -8.866 13.203 1.00 96.75 85 TRP A CA 1
ATOM 667 C C . TRP A 1 85 ? -11.844 -8.847 13.556 1.00 96.75 85 TRP A C 1
ATOM 669 O O . TRP A 1 85 ? -11.035 -8.393 12.751 1.00 96.75 85 TRP A O 1
ATOM 679 N N . LEU A 1 86 ? -11.475 -9.369 14.730 1.00 96.94 86 LEU A N 1
ATOM 680 C CA . LEU A 1 86 ? -10.076 -9.525 15.124 1.00 96.94 86 LEU A CA 1
ATOM 681 C C . LEU A 1 86 ? -9.351 -10.539 14.225 1.00 96.94 86 LEU A C 1
ATOM 683 O O . LEU A 1 86 ? -8.243 -10.259 13.777 1.00 96.94 86 LEU A O 1
ATOM 687 N N . GLY A 1 87 ? -9.996 -11.671 13.916 1.00 97.62 87 GLY A N 1
ATOM 688 C CA . GLY A 1 87 ? -9.478 -12.668 12.974 1.00 97.62 87 GLY A CA 1
ATOM 689 C C . GLY A 1 87 ? -9.304 -12.103 11.562 1.00 97.62 87 GLY A C 1
ATOM 690 O O . GLY A 1 87 ? -8.235 -12.246 10.972 1.00 97.62 87 GLY 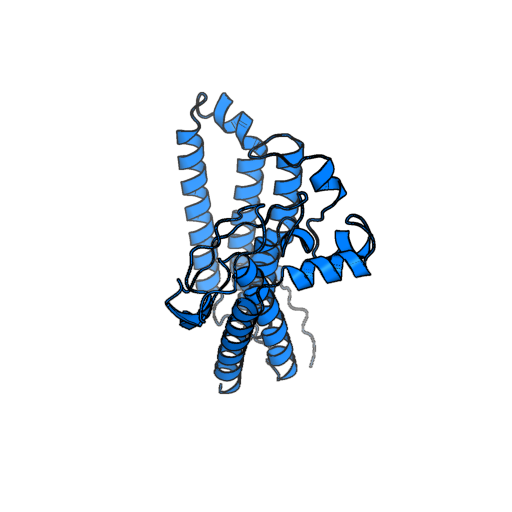A O 1
ATOM 691 N N . LEU A 1 88 ? -10.307 -11.375 11.057 1.00 97.75 88 LEU A N 1
ATOM 692 C CA . LEU A 1 88 ? -10.221 -10.688 9.764 1.00 97.75 88 LEU A CA 1
ATOM 693 C C . LEU A 1 88 ? -9.077 -9.665 9.738 1.00 97.75 88 LEU A C 1
ATOM 695 O O . LEU A 1 88 ? -8.297 -9.631 8.788 1.00 97.75 88 LEU A O 1
ATOM 699 N N . ALA A 1 89 ? -8.950 -8.846 10.784 1.00 97.94 89 ALA A N 1
ATOM 700 C CA . ALA A 1 89 ? -7.870 -7.873 10.886 1.00 97.94 89 ALA A CA 1
ATOM 701 C C . ALA A 1 89 ? -6.496 -8.536 10.921 1.00 97.94 89 ALA A C 1
ATOM 703 O O . ALA A 1 89 ? -5.599 -8.073 10.224 1.00 97.94 89 ALA A O 1
ATOM 704 N N . PHE A 1 90 ? -6.335 -9.622 11.681 1.00 98.31 90 PHE A N 1
ATOM 705 C CA . PHE A 1 90 ? -5.100 -10.399 11.687 1.00 98.31 90 PHE A CA 1
ATOM 706 C C . PHE A 1 90 ? -4.766 -10.921 10.285 1.00 98.31 90 PHE A C 1
ATOM 708 O O . PHE A 1 90 ? -3.641 -10.725 9.832 1.00 98.31 90 PHE A O 1
ATOM 715 N N . GLY A 1 91 ? -5.735 -11.504 9.572 1.00 98.44 91 GLY A N 1
ATOM 716 C CA . GLY A 1 91 ? -5.535 -11.996 8.207 1.00 98.44 91 GLY A CA 1
ATOM 717 C C . GLY A 1 91 ? -5.105 -10.891 7.237 1.00 98.44 91 GLY A C 1
ATOM 718 O O . GLY A 1 91 ? -4.075 -11.009 6.578 1.00 98.44 91 GLY A O 1
ATOM 719 N N . LEU A 1 92 ? -5.838 -9.775 7.207 1.00 98.50 92 LEU A N 1
ATOM 720 C CA . LEU A 1 92 ? -5.553 -8.639 6.322 1.00 98.50 92 LEU A CA 1
ATOM 721 C C . LEU A 1 92 ? -4.226 -7.936 6.653 1.00 98.50 92 LEU A C 1
ATOM 723 O O . LEU A 1 92 ? -3.484 -7.555 5.744 1.00 98.50 92 LEU A O 1
ATOM 727 N N . GLN A 1 93 ? -3.902 -7.780 7.941 1.00 98.56 93 GLN A N 1
ATOM 728 C CA . GLN A 1 93 ? -2.626 -7.205 8.374 1.00 98.56 93 GLN A CA 1
ATOM 729 C C . GLN A 1 93 ? -1.454 -8.139 8.094 1.00 98.56 93 GLN A C 1
ATOM 731 O O . GLN A 1 93 ? -0.413 -7.657 7.663 1.00 98.56 93 GLN A O 1
ATOM 736 N N . SER A 1 94 ? -1.629 -9.450 8.276 1.00 98.56 94 SER A N 1
ATOM 737 C CA . SER A 1 94 ? -0.622 -10.448 7.907 1.00 98.56 94 SER A CA 1
ATOM 738 C C . SER A 1 94 ? -0.352 -10.402 6.410 1.00 98.56 94 SER A C 1
ATOM 740 O O . SER A 1 94 ? 0.796 -10.251 6.014 1.00 98.56 94 SER A O 1
ATOM 742 N N . LEU A 1 95 ? -1.397 -10.431 5.576 1.00 98.31 95 LEU A N 1
ATOM 743 C CA . LEU A 1 95 ? -1.264 -10.339 4.122 1.00 98.31 95 LEU A CA 1
ATOM 744 C C . LEU A 1 95 ? -0.539 -9.054 3.694 1.00 98.31 95 LEU A C 1
ATOM 746 O O . LEU A 1 95 ? 0.386 -9.104 2.885 1.00 98.31 95 LEU A O 1
ATOM 750 N N . GLY A 1 96 ? -0.915 -7.913 4.279 1.00 98.12 96 GLY A N 1
ATOM 751 C CA . GLY A 1 96 ? -0.275 -6.632 3.989 1.00 98.12 96 GLY A CA 1
ATOM 752 C C . GLY A 1 96 ? 1.192 -6.574 4.422 1.00 98.12 96 GLY A C 1
ATOM 753 O O . GLY A 1 96 ? 2.042 -6.141 3.649 1.00 98.12 96 GLY A O 1
ATOM 754 N N . LEU A 1 97 ? 1.519 -7.050 5.627 1.00 98.44 97 LEU A N 1
ATOM 755 C CA . LEU A 1 97 ? 2.902 -7.078 6.112 1.00 98.44 97 LEU A CA 1
ATOM 756 C C . LEU A 1 97 ? 3.761 -8.099 5.360 1.00 98.44 97 LEU A C 1
ATOM 758 O O . LEU A 1 97 ? 4.929 -7.814 5.123 1.00 98.44 97 LEU A O 1
ATOM 762 N N . ILE A 1 98 ? 3.207 -9.249 4.956 1.00 98.06 98 ILE A N 1
ATOM 763 C CA . ILE A 1 98 ? 3.902 -10.215 4.093 1.00 98.06 98 ILE A CA 1
ATOM 764 C C . ILE A 1 98 ? 4.252 -9.539 2.770 1.00 98.06 98 ILE A C 1
ATOM 766 O O . ILE A 1 98 ? 5.410 -9.566 2.370 1.00 98.06 98 ILE A O 1
ATOM 770 N N . GLY A 1 99 ? 3.283 -8.903 2.107 1.00 96.88 99 GLY A N 1
ATOM 771 C CA . GLY A 1 99 ? 3.520 -8.234 0.829 1.00 96.88 99 GLY A CA 1
ATOM 772 C C . GLY A 1 99 ? 4.580 -7.129 0.921 1.00 96.88 99 GLY A C 1
ATOM 773 O O . GLY A 1 99 ? 5.488 -7.085 0.093 1.00 96.88 99 GLY A O 1
ATOM 774 N N . LEU A 1 100 ? 4.545 -6.311 1.982 1.00 96.81 100 LEU A N 1
ATOM 775 C CA . LEU A 1 100 ? 5.590 -5.316 2.261 1.00 96.81 100 LEU A CA 1
ATOM 776 C C . LEU A 1 100 ? 6.951 -5.970 2.554 1.00 96.81 100 LEU A C 1
ATOM 778 O O . LEU A 1 100 ? 7.980 -5.502 2.069 1.00 96.81 100 LEU A O 1
ATOM 782 N N . SER A 1 101 ? 6.983 -7.069 3.311 1.00 96.81 101 SER A N 1
ATOM 783 C CA . SER A 1 101 ? 8.234 -7.747 3.661 1.00 96.81 101 SER A CA 1
ATOM 784 C C . SER A 1 101 ? 8.877 -8.470 2.476 1.00 96.81 101 SER A C 1
ATOM 786 O O . SER A 1 101 ? 10.094 -8.660 2.475 1.00 96.81 101 SER A O 1
ATOM 788 N N . GLN A 1 102 ? 8.109 -8.814 1.435 1.00 95.62 102 GLN A N 1
ATOM 789 C CA . GLN A 1 102 ? 8.658 -9.359 0.188 1.00 95.62 102 GLN A CA 1
ATOM 790 C C . GLN A 1 102 ? 9.477 -8.330 -0.609 1.00 95.62 102 GLN A C 1
ATOM 792 O O . GLN A 1 102 ? 10.318 -8.726 -1.416 1.00 95.62 102 GLN A O 1
ATOM 797 N N . MET A 1 103 ? 9.281 -7.030 -0.371 1.00 90.88 103 MET A N 1
ATOM 798 C CA . MET A 1 103 ? 10.042 -5.953 -1.024 1.00 90.88 103 MET A CA 1
ATOM 799 C C . MET A 1 103 ? 11.391 -5.702 -0.355 1.00 90.88 103 MET A C 1
ATOM 801 O O . MET A 1 103 ? 12.325 -5.241 -1.004 1.00 90.88 103 MET A O 1
ATOM 805 N N . ALA A 1 104 ? 11.508 -6.036 0.930 1.00 91.00 104 ALA A N 1
ATOM 806 C CA . ALA A 1 104 ? 12.776 -5.979 1.638 1.00 91.00 104 ALA A CA 1
ATOM 807 C C . ALA A 1 104 ? 13.746 -7.059 1.117 1.00 91.00 104 ALA A C 1
ATOM 809 O O . ALA A 1 104 ? 13.301 -8.098 0.605 1.00 91.00 104 ALA A O 1
ATOM 810 N N . PRO A 1 105 ? 15.070 -6.868 1.267 1.00 87.56 105 PRO A N 1
ATOM 811 C CA . PRO A 1 105 ? 16.052 -7.919 1.015 1.00 87.56 105 PRO A CA 1
ATOM 812 C C . PRO A 1 105 ? 15.705 -9.207 1.773 1.00 87.56 105 PRO A C 1
ATOM 814 O O . PRO A 1 105 ? 15.025 -9.183 2.807 1.00 87.56 105 PRO A O 1
ATOM 817 N N . LYS A 1 106 ? 16.124 -10.357 1.242 1.00 89.44 106 LYS A N 1
ATOM 818 C CA . LYS A 1 106 ? 15.829 -11.645 1.878 1.00 89.44 106 LYS A CA 1
ATOM 819 C C . LYS A 1 106 ? 16.608 -11.729 3.189 1.00 89.44 106 LYS A C 1
ATOM 821 O O . LYS A 1 106 ? 17.828 -11.587 3.186 1.00 89.44 106 LYS A O 1
ATOM 826 N N . LEU A 1 107 ? 15.899 -11.954 4.294 1.00 88.94 107 LEU A N 1
ATOM 827 C CA . LEU A 1 107 ? 16.535 -12.203 5.579 1.00 88.94 107 LEU A CA 1
ATOM 828 C C . LEU A 1 107 ? 17.235 -13.560 5.535 1.00 88.94 107 LEU A C 1
ATOM 830 O O . LEU A 1 107 ? 16.648 -14.565 5.118 1.00 88.94 107 LEU A O 1
ATOM 834 N N . GLN A 1 108 ? 18.480 -13.583 5.983 1.00 88.50 108 GLN A N 1
ATOM 835 C CA . GLN A 1 108 ? 19.264 -14.793 6.174 1.00 88.50 108 GLN A CA 1
ATOM 836 C C . GLN A 1 108 ? 19.657 -14.924 7.645 1.00 88.50 108 GLN A C 1
ATOM 838 O O . GLN A 1 108 ? 19.820 -13.933 8.357 1.00 88.50 108 GLN A O 1
ATOM 843 N N . ILE A 1 109 ? 19.801 -16.164 8.110 1.00 87.69 109 ILE A N 1
ATOM 844 C CA . ILE A 1 109 ? 20.338 -16.430 9.444 1.00 87.69 109 ILE A CA 1
ATOM 845 C C . ILE A 1 109 ? 21.843 -16.120 9.383 1.00 87.69 109 ILE A C 1
ATOM 847 O O . ILE A 1 109 ? 22.528 -16.682 8.528 1.00 87.69 109 ILE A O 1
ATOM 851 N N . PRO A 1 110 ? 22.371 -15.246 10.258 1.00 83.31 110 PRO A N 1
ATOM 852 C CA . PRO A 1 110 ? 23.750 -14.758 10.161 1.00 83.31 110 PRO A CA 1
ATOM 853 C C . PRO A 1 110 ? 24.811 -15.820 10.482 1.00 83.31 110 PRO A C 1
ATOM 855 O O . PRO A 1 110 ? 26.000 -15.547 10.358 1.00 83.31 110 PRO A O 1
ATOM 858 N N . PHE A 1 111 ? 24.401 -17.029 10.868 1.00 87.88 111 PHE A N 1
ATOM 859 C CA . PHE A 1 111 ? 25.284 -18.128 11.233 1.00 87.88 111 PHE A CA 1
ATOM 860 C C . PHE A 1 111 ? 24.933 -19.367 10.413 1.00 87.88 111 PHE A C 1
ATOM 862 O O . PHE A 1 111 ? 23.772 -19.778 10.365 1.00 87.88 111 PHE A O 1
ATOM 869 N N . GLY A 1 112 ? 25.936 -19.973 9.782 1.00 83.06 112 GLY A N 1
ATOM 870 C CA . GLY A 1 112 ? 25.774 -21.220 9.044 1.00 83.06 112 GLY A CA 1
ATOM 871 C C . GLY A 1 112 ? 27.096 -21.946 8.837 1.00 83.06 112 GLY A C 1
ATOM 872 O O . GLY A 1 112 ? 28.170 -21.361 8.959 1.00 83.06 112 GLY A O 1
ATOM 873 N N . TYR A 1 113 ? 27.005 -23.230 8.505 1.00 81.19 113 TYR A N 1
ATOM 874 C CA . TYR A 1 113 ? 28.143 -24.032 8.066 1.00 81.19 113 TYR A CA 1
ATOM 875 C C . TYR A 1 113 ? 28.055 -24.194 6.549 1.00 81.19 113 TYR A C 1
ATOM 877 O O . TYR A 1 113 ? 27.008 -24.573 6.025 1.00 81.19 113 TYR A O 1
ATOM 885 N 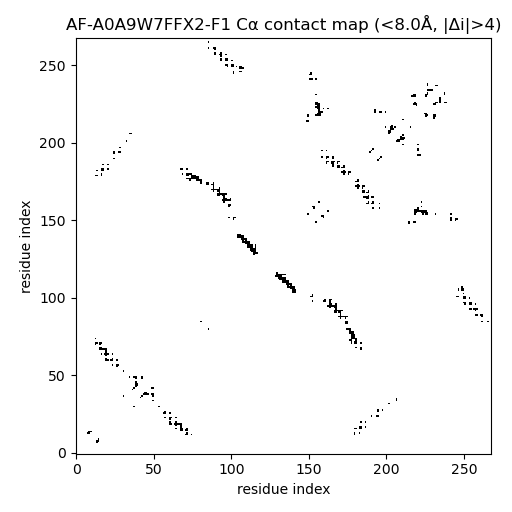N . GLY A 1 114 ? 29.130 -23.873 5.835 1.00 73.19 114 GLY A N 1
ATOM 886 C CA . GLY A 1 114 ? 29.196 -24.003 4.381 1.00 73.19 114 GLY A CA 1
ATOM 887 C C . GLY A 1 114 ? 30.624 -24.271 3.918 1.00 73.19 114 GLY A C 1
ATOM 888 O O . GLY A 1 114 ? 31.555 -23.994 4.675 1.00 73.19 114 GLY A O 1
ATOM 889 N N . PRO A 1 115 ? 30.827 -24.829 2.713 1.00 69.25 115 PRO A N 1
ATOM 890 C CA . PRO A 1 115 ? 32.169 -25.003 2.166 1.00 69.25 115 PRO A CA 1
ATOM 891 C C . PRO A 1 115 ? 32.894 -23.651 2.197 1.00 69.25 115 PRO A C 1
ATOM 893 O O . PRO A 1 115 ? 32.351 -22.634 1.758 1.00 69.25 115 PRO A O 1
ATOM 896 N N . GLY A 1 116 ? 34.072 -23.624 2.823 1.00 51.62 116 GLY A N 1
ATOM 897 C CA . GLY A 1 116 ? 34.879 -22.417 2.981 1.00 51.62 116 GLY A CA 1
ATOM 898 C C . GLY A 1 1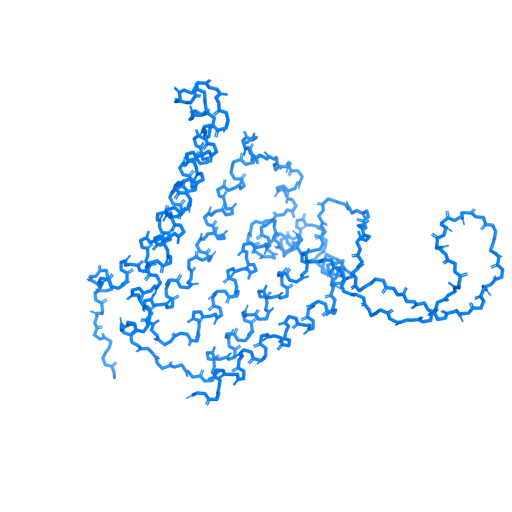16 ? 35.394 -21.923 1.633 1.00 51.62 116 GLY A C 1
ATOM 899 O O . GLY A 1 116 ? 36.416 -22.401 1.157 1.00 51.62 116 GLY A O 1
ATOM 900 N N . GLY A 1 117 ? 34.674 -20.997 1.009 1.00 56.81 117 GLY A N 1
ATOM 901 C CA . GLY A 1 117 ? 35.088 -20.339 -0.225 1.00 56.81 117 GLY A CA 1
ATOM 902 C C . GLY A 1 117 ? 33.974 -19.456 -0.769 1.00 56.81 117 GLY A C 1
ATOM 903 O O . GLY A 1 117 ? 32.808 -19.855 -0.766 1.00 56.81 117 GLY A O 1
ATOM 904 N N . GLU A 1 118 ? 34.321 -18.249 -1.222 1.00 53.00 118 GLU A N 1
ATOM 905 C CA . GLU A 1 118 ? 33.447 -17.490 -2.114 1.00 53.00 118 GLU A CA 1
ATOM 906 C C . GLU A 1 118 ? 33.054 -18.394 -3.283 1.00 53.00 118 GLU A C 1
ATOM 908 O O . GLU A 1 118 ? 33.899 -19.052 -3.890 1.00 53.00 118 GLU A O 1
ATOM 913 N N . GLU A 1 119 ? 31.758 -18.453 -3.567 1.00 52.03 119 GLU A N 1
ATOM 914 C CA . GLU A 1 119 ? 31.181 -19.189 -4.685 1.00 52.03 119 GLU A CA 1
ATOM 915 C C . GLU A 1 119 ? 31.626 -18.522 -6.000 1.00 52.03 119 GLU A C 1
ATOM 917 O O . GLU A 1 119 ? 30.872 -17.797 -6.648 1.00 52.03 119 GLU A O 1
ATOM 922 N N . VAL A 1 120 ? 32.888 -18.719 -6.387 1.00 49.28 120 VAL A N 1
ATOM 923 C CA . VAL A 1 120 ? 33.363 -18.414 -7.731 1.00 49.28 120 VAL A CA 1
ATOM 924 C C . VAL A 1 120 ? 32.678 -19.428 -8.636 1.00 49.28 120 VAL A C 1
ATOM 926 O O . VAL A 1 120 ? 32.983 -20.620 -8.585 1.00 49.28 120 VAL A O 1
ATOM 929 N N . LYS A 1 121 ? 31.719 -18.966 -9.445 1.00 47.19 121 LYS A N 1
ATOM 930 C CA . LYS A 1 121 ? 31.123 -19.741 -10.541 1.00 47.19 121 LYS A CA 1
ATOM 931 C C . LYS A 1 121 ? 32.206 -20.057 -11.585 1.00 47.19 121 LYS A C 1
ATOM 933 O O . LYS A 1 121 ? 32.248 -19.443 -12.643 1.00 47.19 121 LYS A O 1
ATOM 938 N N . ASN A 1 122 ? 33.102 -20.990 -11.280 1.00 45.84 122 ASN A N 1
ATOM 939 C CA . ASN A 1 122 ? 34.071 -21.528 -12.222 1.00 45.84 122 ASN A CA 1
ATOM 940 C C . ASN A 1 122 ? 33.456 -22.760 -12.890 1.00 45.84 122 ASN A C 1
ATOM 942 O O . ASN A 1 122 ? 33.229 -23.782 -12.250 1.00 45.84 122 ASN A O 1
ATOM 946 N N . THR A 1 123 ? 33.209 -22.664 -14.193 1.00 48.81 123 THR A N 1
ATOM 947 C CA . THR A 1 123 ? 32.773 -23.738 -15.104 1.00 48.81 123 THR A CA 1
ATOM 948 C C . THR A 1 123 ? 33.888 -24.762 -15.395 1.00 48.81 123 THR A C 1
ATOM 950 O O . THR A 1 123 ? 34.025 -25.247 -16.515 1.00 48.81 123 THR A O 1
ATOM 953 N N . GLY A 1 124 ? 34.711 -25.084 -14.393 1.00 57.94 124 GLY A N 1
ATOM 954 C CA . GLY A 1 124 ? 35.835 -26.020 -14.490 1.00 57.94 124 GLY A CA 1
ATOM 955 C C . GLY A 1 124 ? 35.562 -27.377 -13.824 1.00 57.94 124 GLY A C 1
ATOM 956 O O . GLY A 1 124 ? 34.552 -27.537 -13.138 1.00 57.94 124 GLY A O 1
ATOM 957 N N . PRO A 1 125 ? 36.452 -28.370 -14.023 1.00 53.97 125 PRO A N 1
ATOM 958 C CA . PRO A 1 125 ? 36.301 -29.715 -13.471 1.00 53.97 125 PRO A CA 1
ATOM 959 C C . PRO A 1 125 ? 36.212 -29.705 -11.936 1.00 53.97 125 PRO A C 1
ATOM 961 O O . PRO A 1 125 ? 36.899 -28.942 -11.259 1.00 53.97 125 PRO A O 1
ATOM 964 N N . VAL A 1 126 ? 35.336 -30.564 -11.409 1.00 58.28 126 VAL A N 1
ATOM 965 C CA . VAL A 1 126 ? 34.912 -30.625 -10.002 1.00 58.28 126 VAL A CA 1
ATOM 966 C C . VAL A 1 126 ? 36.105 -30.894 -9.077 1.00 58.28 126 VAL A C 1
ATOM 968 O O . VAL A 1 126 ? 36.601 -32.016 -8.994 1.00 58.28 126 VAL A O 1
ATOM 971 N N . ALA A 1 127 ? 36.559 -29.859 -8.368 1.00 60.66 127 ALA A N 1
ATOM 972 C CA . ALA A 1 127 ? 37.522 -29.988 -7.279 1.00 60.66 127 ALA A CA 1
ATOM 973 C C . ALA A 1 127 ? 36.869 -30.669 -6.053 1.00 60.66 127 ALA A C 1
ATOM 975 O O . ALA A 1 127 ? 35.658 -30.529 -5.849 1.00 60.66 127 ALA A O 1
ATOM 976 N N . PRO A 1 128 ? 37.636 -31.403 -5.223 1.00 64.50 128 PRO A N 1
ATOM 977 C CA . PRO A 1 128 ? 37.111 -32.051 -4.023 1.00 64.50 128 PRO A CA 1
ATOM 978 C C . PRO A 1 128 ? 36.484 -31.031 -3.063 1.00 64.50 128 PRO A C 1
ATOM 980 O O . PRO A 1 128 ? 37.016 -29.940 -2.860 1.00 64.50 128 PRO A O 1
ATOM 983 N N . ALA A 1 129 ? 35.339 -31.396 -2.478 1.00 65.62 129 ALA A N 1
ATOM 984 C CA . ALA A 1 129 ? 34.562 -30.528 -1.599 1.00 65.62 129 ALA A CA 1
ATOM 985 C C . ALA A 1 129 ? 35.403 -30.049 -0.402 1.00 65.62 129 ALA A C 1
ATOM 987 O O . ALA A 1 129 ? 35.855 -30.851 0.415 1.00 65.62 129 ALA A O 1
ATOM 988 N N . ALA A 1 130 ? 35.602 -28.732 -0.300 1.00 67.94 130 ALA A N 1
ATOM 989 C CA . ALA A 1 130 ? 36.280 -28.114 0.833 1.00 67.94 130 ALA A CA 1
ATOM 990 C C . ALA A 1 130 ? 35.527 -28.405 2.150 1.00 67.94 130 ALA A C 1
ATOM 992 O O . ALA A 1 130 ? 34.292 -28.476 2.144 1.00 67.94 130 ALA A O 1
ATOM 993 N N . PRO A 1 131 ? 36.235 -28.546 3.289 1.00 77.81 131 PRO A N 1
ATOM 994 C CA . PRO A 1 131 ? 35.599 -28.783 4.580 1.00 77.81 131 PRO A CA 1
ATOM 995 C C . PRO A 1 131 ? 34.624 -27.650 4.929 1.00 77.81 131 PRO A C 1
ATOM 997 O O . PRO A 1 131 ? 34.885 -26.473 4.661 1.00 77.81 131 PRO A O 1
ATOM 1000 N N . ALA A 1 132 ? 33.489 -28.011 5.533 1.00 78.69 132 ALA A N 1
ATOM 1001 C CA . ALA A 1 132 ? 32.492 -27.046 5.976 1.00 78.69 132 ALA A CA 1
ATOM 1002 C C . ALA A 1 132 ? 33.088 -26.148 7.072 1.00 78.69 132 ALA A C 1
ATOM 1004 O O . ALA A 1 132 ? 33.459 -26.621 8.144 1.00 78.69 132 ALA A O 1
ATOM 1005 N N . GLN A 1 133 ? 33.177 -24.850 6.800 1.00 82.31 133 GLN A N 1
ATOM 1006 C CA . GLN A 1 133 ? 33.638 -23.842 7.744 1.00 82.31 133 GLN A CA 1
ATOM 1007 C C . GLN A 1 133 ? 32.441 -23.079 8.309 1.00 82.31 133 GLN A C 1
ATOM 1009 O O . GLN A 1 133 ? 31.432 -22.863 7.631 1.00 82.31 133 GLN A O 1
ATOM 1014 N N . PHE A 1 134 ? 32.553 -22.675 9.573 1.00 86.00 134 PHE A N 1
ATOM 1015 C CA . PHE A 1 134 ? 31.607 -21.752 10.182 1.00 86.00 134 PHE A CA 1
ATOM 1016 C C . PHE A 1 134 ? 31.728 -20.392 9.490 1.00 86.00 134 PHE A C 1
ATOM 1018 O O . PHE A 1 134 ? 32.810 -19.809 9.444 1.00 86.00 134 PHE A O 1
ATOM 1025 N N . GLN A 1 135 ? 30.625 -19.900 8.938 1.00 82.75 135 GLN A N 1
ATOM 1026 C CA . GLN A 1 135 ? 30.573 -18.644 8.203 1.00 82.75 135 GLN A CA 1
ATOM 1027 C C . GLN A 1 135 ? 29.595 -17.693 8.881 1.00 82.75 135 GLN A C 1
ATOM 1029 O O . GLN A 1 135 ? 28.433 -18.032 9.123 1.00 82.75 135 GLN A O 1
ATOM 1034 N N . ILE A 1 136 ? 30.071 -16.476 9.133 1.00 84.06 136 ILE A N 1
ATOM 1035 C CA . ILE A 1 136 ? 29.227 -15.351 9.521 1.00 84.06 136 ILE A CA 1
ATOM 1036 C C . ILE A 1 136 ? 28.774 -14.674 8.231 1.00 84.06 136 ILE A C 1
ATOM 1038 O O . ILE A 1 136 ? 29.598 -14.217 7.439 1.00 84.06 136 ILE A O 1
ATOM 1042 N N . ARG A 1 137 ? 27.464 -14.647 7.997 1.00 80.62 137 ARG A N 1
ATOM 1043 C CA . ARG A 1 137 ? 26.853 -14.050 6.804 1.00 80.62 137 ARG A CA 1
ATOM 1044 C C . ARG A 1 137 ? 26.156 -12.745 7.167 1.00 80.62 137 ARG A C 1
ATOM 1046 O O . ARG A 1 137 ? 25.710 -12.558 8.298 1.00 80.62 137 ARG A O 1
ATOM 1053 N N . CYS A 1 138 ? 26.030 -11.848 6.191 1.00 82.12 138 CYS A N 1
ATOM 1054 C CA . CYS A 1 138 ? 25.169 -10.678 6.332 1.00 82.12 138 CYS A CA 1
ATOM 1055 C C . CYS A 1 138 ? 23.718 -11.139 6.586 1.00 82.12 138 CYS A C 1
ATOM 1057 O O . CYS A 1 138 ? 23.260 -12.060 5.907 1.00 82.12 138 CYS A O 1
ATOM 1059 N N . PRO A 1 139 ? 22.960 -10.512 7.508 1.00 79.06 139 PRO A N 1
ATOM 1060 C CA . PRO A 1 139 ? 21.549 -10.847 7.718 1.00 79.06 139 PRO A CA 1
ATOM 1061 C C . PRO A 1 139 ? 20.660 -10.504 6.512 1.00 79.06 139 PRO A C 1
ATOM 1063 O O . P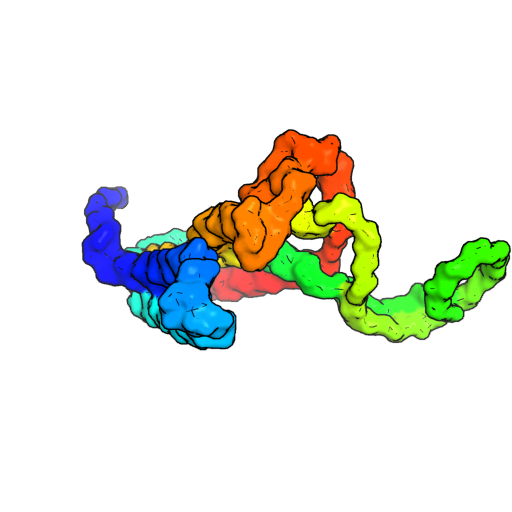RO A 1 139 ? 19.499 -10.912 6.480 1.00 79.06 139 PRO A O 1
ATOM 1066 N N . PHE A 1 140 ? 21.188 -9.770 5.527 1.00 81.69 140 PHE A N 1
ATOM 1067 C CA . PHE A 1 140 ? 20.498 -9.392 4.301 1.00 81.69 140 PHE A CA 1
ATOM 1068 C C . PHE A 1 140 ? 21.200 -9.962 3.074 1.00 81.69 140 PHE A C 1
ATOM 1070 O O . PHE A 1 140 ? 22.400 -9.775 2.877 1.00 81.69 140 PHE A O 1
ATOM 1077 N N . ASP A 1 141 ? 20.411 -10.602 2.219 1.00 77.75 141 ASP A N 1
ATOM 1078 C CA . ASP A 1 141 ? 20.832 -11.060 0.904 1.00 77.75 141 ASP A CA 1
ATOM 1079 C C . ASP A 1 141 ? 20.302 -10.126 -0.179 1.00 77.75 141 ASP A C 1
ATOM 1081 O O . ASP A 1 141 ? 19.087 -9.960 -0.347 1.00 77.75 141 ASP A O 1
ATOM 1085 N N . PHE A 1 142 ? 21.245 -9.509 -0.886 1.00 77.75 142 PHE A N 1
ATOM 1086 C CA . PHE A 1 142 ? 21.001 -8.548 -1.957 1.00 77.75 142 PHE A CA 1
ATOM 1087 C C . PHE A 1 142 ? 21.144 -9.163 -3.351 1.00 77.75 142 PHE A C 1
ATOM 1089 O O . PHE A 1 142 ? 21.047 -8.434 -4.336 1.00 77.75 142 PHE A O 1
ATOM 1096 N N . LYS A 1 143 ? 21.382 -10.478 -3.466 1.00 73.44 143 LYS A N 1
ATOM 1097 C CA . LYS A 1 143 ? 21.470 -11.129 -4.775 1.00 73.44 143 LYS A CA 1
ATOM 1098 C C . LYS A 1 143 ? 20.135 -10.967 -5.511 1.00 73.44 143 LYS A C 1
ATOM 1100 O O . LYS A 1 143 ? 19.105 -11.482 -5.076 1.00 73.44 143 LYS A O 1
ATOM 1105 N N . THR A 1 144 ? 20.154 -10.251 -6.632 1.00 59.06 144 THR A N 1
ATOM 1106 C CA . THR A 1 144 ? 19.039 -10.209 -7.579 1.00 59.06 144 THR A CA 1
ATOM 1107 C C . THR A 1 144 ? 19.167 -11.409 -8.499 1.00 59.06 144 THR A C 1
ATOM 1109 O O . THR A 1 144 ? 20.163 -11.543 -9.208 1.00 59.06 144 THR A O 1
ATOM 1112 N N . SER A 1 145 ? 18.197 -12.313 -8.471 1.00 59.16 145 SER A N 1
ATOM 1113 C CA . SER A 1 145 ? 18.109 -13.367 -9.477 1.00 59.16 145 SER A CA 1
ATOM 1114 C C . SER A 1 145 ? 17.753 -12.747 -10.829 1.00 59.16 145 SER A C 1
ATOM 1116 O O . SER A 1 145 ? 16.904 -11.858 -10.897 1.00 59.16 145 SER A O 1
ATOM 1118 N N . ASP A 1 146 ? 18.424 -13.194 -11.891 1.00 55.44 146 ASP A N 1
ATOM 1119 C CA . ASP A 1 146 ? 18.037 -12.854 -13.261 1.00 55.44 146 ASP A CA 1
ATOM 1120 C C . ASP A 1 146 ? 16.627 -13.397 -13.506 1.00 55.44 146 ASP A C 1
ATOM 1122 O O . ASP A 1 146 ? 16.345 -14.568 -13.234 1.00 55.44 146 ASP A O 1
ATOM 1126 N N . HIS A 1 147 ? 15.723 -12.530 -13.953 1.00 63.00 147 HIS A N 1
ATOM 1127 C CA . HIS A 1 147 ? 14.304 -12.846 -14.039 1.00 63.00 147 HIS A CA 1
ATOM 1128 C C . HIS A 1 147 ? 13.681 -12.357 -15.344 1.00 63.00 147 HIS A C 1
ATOM 1130 O O . HIS A 1 147 ? 13.949 -11.251 -15.806 1.00 63.00 147 HIS A O 1
ATOM 1136 N N . ASP A 1 148 ? 12.740 -13.156 -15.847 1.00 61.84 148 ASP A N 1
ATOM 1137 C CA . ASP A 1 148 ? 11.990 -13.050 -17.109 1.00 61.84 148 ASP A CA 1
ATOM 1138 C C . ASP A 1 148 ? 10.999 -11.854 -17.191 1.00 61.84 148 ASP A C 1
ATOM 1140 O O . ASP A 1 148 ? 9.907 -11.959 -17.764 1.00 61.84 148 ASP A O 1
ATOM 1144 N N . GLY A 1 149 ? 11.310 -10.729 -16.542 1.00 79.69 149 GLY A N 1
ATOM 1145 C CA . GLY A 1 149 ? 10.529 -9.484 -16.549 1.00 79.69 149 GLY A CA 1
ATOM 1146 C C . GLY A 1 149 ? 9.410 -9.379 -15.499 1.00 79.69 149 GLY A C 1
ATOM 1147 O O . GLY A 1 149 ? 9.135 -8.281 -15.022 1.00 79.69 149 GLY A O 1
ATOM 1148 N N . VAL A 1 150 ? 8.797 -10.490 -15.065 1.00 90.06 150 VAL A N 1
ATOM 1149 C CA . VAL A 1 150 ? 7.789 -10.513 -13.977 1.00 90.06 150 VAL A CA 1
ATOM 1150 C C . VAL A 1 150 ? 8.192 -11.536 -12.919 1.00 90.06 150 VAL A C 1
ATOM 1152 O O . VAL A 1 150 ? 8.208 -12.733 -13.200 1.00 90.06 150 VAL A O 1
ATOM 1155 N N . HIS A 1 151 ? 8.485 -11.075 -11.704 1.00 91.75 151 HIS A N 1
ATOM 1156 C CA . HIS A 1 151 ? 8.988 -11.914 -10.614 1.00 91.75 151 HIS A CA 1
ATOM 1157 C C . HIS A 1 151 ? 8.486 -11.461 -9.238 1.00 91.75 151 HIS A C 1
ATOM 1159 O O . HIS A 1 151 ? 7.972 -10.353 -9.054 1.00 91.75 151 HIS A O 1
ATOM 1165 N N . GLY A 1 152 ? 8.638 -12.353 -8.264 1.00 91.69 152 GLY A N 1
ATOM 1166 C CA . GLY A 1 152 ? 8.284 -12.187 -6.867 1.00 91.69 152 GLY A CA 1
ATOM 1167 C C . GLY A 1 152 ? 6.845 -11.724 -6.678 1.00 91.69 152 GLY A C 1
ATOM 1168 O O . GLY A 1 152 ? 5.911 -12.159 -7.356 1.00 91.69 152 GLY A O 1
ATOM 1169 N N . ILE A 1 153 ? 6.671 -10.771 -5.764 1.00 93.69 153 ILE A N 1
ATOM 1170 C CA . ILE A 1 153 ? 5.365 -10.179 -5.461 1.00 93.69 153 ILE A CA 1
ATOM 1171 C C . ILE A 1 153 ? 4.797 -9.348 -6.630 1.00 93.69 153 ILE A C 1
ATOM 1173 O O . ILE A 1 153 ? 3.590 -9.114 -6.689 1.00 93.69 153 ILE A O 1
ATOM 1177 N N . GLY A 1 154 ? 5.631 -8.975 -7.611 1.00 93.56 154 GLY A N 1
ATOM 1178 C CA . GLY A 1 154 ? 5.195 -8.333 -8.855 1.00 93.56 154 GLY A CA 1
ATOM 1179 C C . GLY A 1 154 ? 4.290 -9.221 -9.718 1.00 93.56 154 GLY A C 1
ATOM 1180 O O . GLY A 1 154 ? 3.505 -8.702 -10.511 1.00 93.56 154 GLY A O 1
ATOM 1181 N N . ARG A 1 155 ? 4.323 -10.551 -9.521 1.00 95.31 155 ARG A N 1
ATOM 1182 C CA . ARG A 1 155 ? 3.380 -11.499 -10.146 1.00 95.31 155 ARG A CA 1
ATOM 1183 C C . ARG A 1 155 ? 1.943 -11.278 -9.674 1.00 95.31 155 ARG A C 1
ATOM 1185 O O . ARG A 1 155 ? 1.017 -11.365 -10.480 1.00 95.31 155 ARG A O 1
ATOM 1192 N N . VAL A 1 156 ? 1.769 -10.955 -8.387 1.00 96.75 156 VAL A N 1
ATOM 1193 C CA . VAL A 1 156 ? 0.457 -10.752 -7.752 1.00 96.75 156 VAL A CA 1
ATOM 1194 C C . VAL A 1 156 ? -0.201 -9.482 -8.273 1.00 96.75 156 VAL A C 1
ATOM 1196 O O . VAL A 1 156 ? -1.361 -9.499 -8.669 1.00 96.75 156 VAL A O 1
ATOM 1199 N N . SER A 1 157 ? 0.528 -8.373 -8.267 1.00 97.31 157 SER A N 1
ATOM 1200 C CA . SER A 1 157 ? 0.086 -7.100 -8.828 1.00 97.31 157 SER A CA 1
ATOM 1201 C C . SER A 1 157 ? 1.310 -6.283 -9.201 1.00 97.31 157 SER A C 1
ATOM 1203 O O . SER A 1 157 ? 2.288 -6.246 -8.450 1.00 97.31 157 SER A O 1
ATOM 1205 N N . ARG A 1 158 ? 1.229 -5.550 -10.314 1.00 95.62 158 ARG A N 1
ATOM 1206 C CA . ARG A 1 158 ? 2.278 -4.584 -10.681 1.00 95.62 158 ARG A CA 1
ATOM 1207 C C . ARG A 1 158 ? 2.398 -3.421 -9.693 1.00 95.62 158 ARG A C 1
ATOM 1209 O O . ARG A 1 158 ? 3.451 -2.804 -9.611 1.00 95.62 158 ARG A O 1
ATOM 1216 N N . HIS A 1 159 ? 1.359 -3.187 -8.887 1.00 96.25 159 HIS A N 1
ATOM 1217 C CA . HIS A 1 159 ? 1.342 -2.221 -7.783 1.00 96.25 159 HIS A CA 1
ATOM 1218 C C . HIS A 1 159 ? 1.243 -2.922 -6.426 1.00 96.25 159 HIS A C 1
ATOM 1220 O O . HIS A 1 159 ? 0.488 -2.509 -5.541 1.00 96.25 159 HIS A O 1
ATOM 1226 N N . SER A 1 160 ? 1.985 -4.019 -6.261 1.00 96.31 160 SER A N 1
ATOM 1227 C CA . SER A 1 160 ? 1.970 -4.851 -5.051 1.00 96.31 160 SER A CA 1
ATOM 1228 C C . SER A 1 160 ? 2.167 -4.057 -3.752 1.00 96.31 160 SER A C 1
ATOM 1230 O O . SER A 1 160 ? 1.537 -4.386 -2.748 1.00 96.31 160 SER A O 1
ATOM 1232 N N . GLN A 1 161 ? 2.948 -2.973 -3.758 1.00 96.19 161 GLN A N 1
ATOM 1233 C CA . GLN A 1 161 ? 3.169 -2.095 -2.601 1.00 96.19 161 GLN A CA 1
ATOM 1234 C C . GLN A 1 161 ? 1.887 -1.392 -2.162 1.00 96.19 161 GLN A C 1
ATOM 1236 O O . GLN A 1 161 ? 1.569 -1.369 -0.971 1.00 96.19 161 GLN A O 1
ATOM 1241 N N . LEU A 1 162 ? 1.119 -0.872 -3.124 1.00 96.19 162 LEU A N 1
ATOM 1242 C CA . LEU A 1 162 ? -0.124 -0.162 -2.843 1.00 96.19 162 LEU A CA 1
ATOM 1243 C C . LEU A 1 162 ? -1.152 -1.128 -2.258 1.00 96.19 162 LEU A C 1
ATOM 1245 O O . LEU A 1 162 ? -1.780 -0.823 -1.247 1.00 96.19 162 LEU A O 1
ATOM 1249 N N . TRP A 1 163 ? -1.267 -2.327 -2.833 1.00 98.31 163 TRP A N 1
ATOM 1250 C CA . TRP A 1 163 ? -2.189 -3.355 -2.348 1.00 98.31 163 TRP A CA 1
ATOM 1251 C C . TRP A 1 163 ? -1.782 -3.956 -1.004 1.00 98.31 163 TRP A C 1
ATOM 1253 O O . TRP A 1 163 ? -2.646 -4.230 -0.172 1.00 98.31 163 TRP A O 1
ATOM 1263 N N . SER A 1 164 ? -0.482 -4.098 -0.746 1.00 98.00 164 SER A N 1
ATOM 1264 C CA . SER A 1 164 ? 0.025 -4.552 0.552 1.00 98.00 164 SER A CA 1
ATOM 1265 C C . SER A 1 164 ? -0.309 -3.539 1.649 1.00 98.00 164 SER A C 1
ATOM 1267 O O . SER A 1 164 ? -0.859 -3.896 2.695 1.00 98.00 164 SER A O 1
ATOM 1269 N N . PHE A 1 165 ? -0.075 -2.251 1.382 1.00 97.81 165 PHE A N 1
ATOM 1270 C CA . PHE A 1 165 ? -0.427 -1.184 2.312 1.00 97.81 165 PHE A CA 1
ATOM 1271 C C . PHE A 1 165 ? -1.949 -1.036 2.481 1.00 97.81 165 PHE A C 1
ATOM 1273 O O . PHE A 1 165 ? -2.430 -0.867 3.606 1.00 97.81 165 PHE A O 1
ATOM 1280 N N . ALA A 1 166 ? -2.724 -1.191 1.402 1.00 98.25 166 ALA A N 1
ATOM 1281 C CA . ALA A 1 166 ? -4.184 -1.219 1.442 1.00 98.25 166 ALA A CA 1
ATOM 1282 C C . ALA A 1 166 ? -4.712 -2.367 2.310 1.00 98.25 166 ALA A C 1
ATOM 1284 O O . ALA A 1 166 ? -5.539 -2.127 3.186 1.00 98.25 166 ALA A O 1
ATOM 1285 N N . SER A 1 167 ? -4.201 -3.590 2.134 1.00 98.50 167 SER A N 1
ATOM 1286 C CA . SER A 1 167 ? -4.592 -4.751 2.942 1.00 98.50 167 SER A CA 1
ATOM 1287 C C . SER A 1 167 ? -4.293 -4.528 4.424 1.00 98.50 167 SER A C 1
ATOM 1289 O O . SER A 1 167 ? -5.164 -4.718 5.274 1.00 98.50 167 SER A O 1
ATOM 1291 N N . PHE A 1 168 ? -3.092 -4.041 4.753 1.00 98.56 168 PHE A N 1
ATOM 1292 C CA . PHE A 1 168 ? -2.742 -3.717 6.136 1.00 98.56 168 PHE A CA 1
ATOM 1293 C C . PHE A 1 168 ? -3.698 -2.684 6.753 1.00 98.56 168 PHE A C 1
ATOM 1295 O O . PHE A 1 168 ? -4.182 -2.853 7.878 1.00 98.56 168 PHE A O 1
ATOM 1302 N N . SER A 1 169 ? -4.002 -1.633 5.994 1.00 98.25 169 SER A N 1
ATOM 1303 C CA . SER A 1 169 ? -4.856 -0.525 6.425 1.00 98.25 169 SER A CA 1
ATOM 1304 C C . SER A 1 169 ? -6.321 -0.950 6.569 1.00 98.25 169 SER A C 1
ATOM 1306 O O . SER A 1 169 ? -6.971 -0.596 7.555 1.00 98.25 169 SER A O 1
ATOM 1308 N N . LEU A 1 170 ? -6.817 -1.817 5.679 1.00 98.44 170 LEU A N 1
ATOM 1309 C CA . LEU A 1 170 ? -8.125 -2.464 5.806 1.00 98.44 170 LEU A CA 1
ATOM 1310 C C . LEU A 1 170 ? -8.219 -3.314 7.072 1.00 98.44 170 LEU A C 1
ATOM 1312 O O . LEU A 1 170 ? -9.219 -3.243 7.785 1.00 98.44 170 LEU A O 1
ATOM 1316 N N . GLY A 1 171 ? -7.171 -4.071 7.400 1.00 98.25 171 GLY A N 1
ATOM 1317 C CA . GLY A 1 171 ? -7.125 -4.815 8.652 1.00 98.25 171 GLY A CA 1
ATOM 1318 C C . GLY A 1 171 ? -7.151 -3.897 9.880 1.00 98.25 171 GLY A C 1
ATOM 1319 O O . GLY A 1 171 ? -7.847 -4.185 10.851 1.00 98.25 171 GLY A O 1
ATOM 1320 N N . ALA A 1 172 ? -6.478 -2.743 9.837 1.00 98.25 172 ALA A N 1
ATOM 1321 C CA . ALA A 1 172 ? -6.575 -1.738 10.899 1.00 98.25 172 ALA A CA 1
ATOM 1322 C C . ALA A 1 172 ? -7.991 -1.131 11.008 1.00 98.25 172 ALA A C 1
ATOM 1324 O O . ALA A 1 172 ? -8.521 -0.995 12.116 1.00 98.25 172 ALA A O 1
ATOM 1325 N N . ALA A 1 173 ? -8.637 -0.828 9.880 1.00 97.88 173 ALA A N 1
ATOM 1326 C CA . ALA A 1 173 ? -10.022 -0.358 9.838 1.00 97.88 173 ALA A CA 1
ATOM 1327 C C . ALA A 1 173 ? -11.001 -1.409 10.405 1.00 97.88 173 ALA A C 1
ATOM 1329 O O . ALA A 1 173 ? -11.900 -1.073 11.182 1.00 97.88 173 ALA A O 1
ATOM 1330 N N . ALA A 1 174 ? -10.774 -2.693 10.104 1.00 97.75 174 ALA A N 1
ATOM 1331 C CA . ALA A 1 174 ? -11.607 -3.825 10.513 1.00 97.75 174 ALA A CA 1
ATOM 1332 C C . ALA A 1 174 ? -11.695 -4.035 12.035 1.00 97.75 174 ALA A C 1
ATOM 1334 O O . ALA A 1 174 ? -12.688 -4.590 12.505 1.00 97.75 174 ALA A O 1
ATOM 1335 N N . VAL A 1 175 ? -10.755 -3.515 12.826 1.00 97.38 175 VAL A N 1
ATOM 1336 C CA . VAL A 1 175 ? -10.817 -3.519 14.306 1.00 97.38 175 VAL A CA 1
ATOM 1337 C C . VAL A 1 175 ? -10.990 -2.132 14.920 1.00 97.38 175 VAL A C 1
ATOM 1339 O O . VAL A 1 175 ? -10.938 -1.976 16.138 1.00 97.38 175 VAL A O 1
ATOM 1342 N N . THR A 1 176 ? -11.211 -1.108 14.102 1.00 97.06 176 THR A N 1
ATOM 1343 C CA . THR A 1 176 ? -11.496 0.239 14.592 1.00 97.06 176 THR A CA 1
ATOM 1344 C C . THR A 1 176 ? -12.989 0.367 14.892 1.00 97.06 176 THR A C 1
ATOM 1346 O O . THR A 1 176 ? -13.830 0.197 14.005 1.00 97.06 176 THR A O 1
ATOM 1349 N N . ALA A 1 177 ? -13.320 0.644 16.158 1.00 96.31 177 ALA A N 1
ATOM 1350 C CA . ALA A 1 177 ? -14.702 0.790 16.613 1.00 96.31 177 ALA A CA 1
ATOM 1351 C C . ALA A 1 177 ? -15.359 2.065 16.066 1.00 96.31 177 ALA A C 1
ATOM 1353 O O . ALA A 1 177 ? -16.524 2.035 15.687 1.00 96.31 177 ALA A O 1
ATOM 1354 N N . SER A 1 178 ? -14.621 3.177 16.003 1.00 96.50 178 SER A N 1
ATOM 1355 C CA . SER A 1 178 ? -15.090 4.423 15.388 1.00 96.50 178 SER A CA 1
ATOM 1356 C C . SER A 1 178 ? -15.256 4.236 13.878 1.00 96.50 178 SER A C 1
ATOM 1358 O O . SER A 1 178 ? -14.285 3.968 13.168 1.00 96.50 178 SER A O 1
ATOM 1360 N N . LEU A 1 179 ? -16.481 4.392 13.373 1.00 94.81 179 LEU A N 1
ATOM 1361 C CA . LEU A 1 179 ? -16.766 4.318 11.942 1.00 94.81 179 LEU A CA 1
ATOM 1362 C C . LEU A 1 179 ? -15.995 5.370 11.120 1.00 94.81 179 LEU A C 1
ATOM 1364 O O . LEU A 1 179 ? -15.342 4.969 10.156 1.00 94.81 179 LEU A O 1
ATOM 1368 N N . PRO A 1 180 ? -16.004 6.680 11.454 1.00 96.00 180 PRO A N 1
ATOM 1369 C CA . PRO A 1 180 ? -15.273 7.668 10.659 1.00 96.00 180 PRO A CA 1
ATOM 1370 C C . PRO A 1 180 ? -13.754 7.446 10.707 1.00 96.00 180 PRO A C 1
ATOM 1372 O O . PRO A 1 180 ? -13.085 7.617 9.690 1.00 96.00 180 PRO A O 1
ATOM 1375 N N . GLN A 1 181 ? -13.202 6.980 11.833 1.00 97.19 181 GLN A N 1
ATOM 1376 C CA . GLN A 1 181 ? -11.795 6.580 11.897 1.00 97.19 181 GLN A CA 1
ATOM 1377 C C . GLN A 1 181 ? -11.509 5.359 11.016 1.00 97.19 181 GLN A C 1
ATOM 1379 O O . GLN A 1 181 ? -10.507 5.349 10.307 1.00 97.19 181 GLN A O 1
ATOM 1384 N N . GLY A 1 182 ? -12.390 4.354 11.022 1.00 97.06 182 GLY A N 1
ATOM 1385 C CA . GLY A 1 182 ? -12.292 3.196 10.135 1.00 97.06 182 GLY A CA 1
ATOM 1386 C C . GLY A 1 182 ? -12.279 3.605 8.662 1.00 97.06 182 GLY A C 1
ATOM 1387 O O . GLY A 1 182 ? -11.388 3.185 7.934 1.00 97.06 182 GLY A O 1
ATOM 1388 N N . LEU A 1 183 ? -13.193 4.488 8.245 1.00 96.19 183 LEU A N 1
ATOM 1389 C CA . LEU A 1 183 ? -13.236 5.029 6.880 1.00 96.19 183 LEU A CA 1
ATOM 1390 C C . LEU A 1 183 ? -11.954 5.783 6.512 1.00 96.19 183 LEU A C 1
ATOM 1392 O O . LEU A 1 183 ? -11.414 5.580 5.429 1.00 96.19 183 LEU A O 1
ATOM 1396 N N . CYS A 1 184 ? -11.429 6.608 7.420 1.00 96.88 184 CYS A N 1
ATOM 1397 C CA . CYS A 1 184 ? -10.155 7.293 7.204 1.00 96.88 184 CYS A CA 1
ATOM 1398 C C . CYS A 1 184 ? -9.003 6.287 7.023 1.00 96.88 184 CYS A C 1
ATOM 1400 O O . CYS A 1 184 ? -8.165 6.455 6.146 1.00 96.88 184 CYS A O 1
ATOM 1402 N N . LEU A 1 185 ? -8.984 5.190 7.783 1.00 97.69 185 LEU A N 1
ATOM 1403 C CA . LEU A 1 185 ? -7.987 4.127 7.618 1.00 97.69 185 LEU A CA 1
ATOM 1404 C C . LEU A 1 185 ? -8.154 3.322 6.317 1.00 97.69 185 LEU A C 1
ATOM 1406 O O . LEU A 1 185 ? -7.223 2.633 5.923 1.00 97.69 185 LEU A O 1
ATOM 1410 N N . MET A 1 186 ? -9.291 3.406 5.620 1.00 97.81 186 MET A N 1
ATOM 1411 C CA . MET A 1 186 ? -9.479 2.750 4.318 1.00 97.81 186 MET A CA 1
ATOM 1412 C C . MET A 1 186 ? -8.879 3.534 3.144 1.00 97.81 186 MET A C 1
ATOM 1414 O O . MET A 1 186 ? -8.795 2.990 2.046 1.00 97.81 186 MET A O 1
ATOM 1418 N N . GLY A 1 187 ? -8.445 4.782 3.333 1.00 97.00 187 GLY A N 1
ATOM 1419 C CA . GLY A 1 187 ? -7.932 5.617 2.243 1.00 97.00 187 GLY A CA 1
ATOM 1420 C C . GLY A 1 187 ? -6.822 4.995 1.379 1.00 97.00 187 GLY A C 1
ATOM 1421 O O . GLY A 1 187 ? -6.898 5.120 0.156 1.00 97.00 187 GLY A O 1
ATOM 1422 N N . PRO A 1 188 ? -5.863 4.225 1.931 1.00 97.69 188 PRO A N 1
ATOM 1423 C CA . PRO A 1 188 ? -4.874 3.510 1.125 1.00 97.69 188 PRO A CA 1
ATOM 1424 C C . PRO A 1 188 ? -5.467 2.521 0.111 1.00 97.69 188 PRO A C 1
ATOM 1426 O O . PRO A 1 188 ? -4.885 2.329 -0.953 1.00 97.69 188 PRO A O 1
ATOM 1429 N N . LEU A 1 189 ? -6.639 1.932 0.385 1.00 98.12 189 LEU A N 1
ATOM 1430 C CA . LEU A 1 189 ? -7.355 1.121 -0.606 1.00 98.12 189 LEU A CA 1
ATOM 1431 C C . LEU A 1 189 ? -7.785 1.971 -1.805 1.00 98.12 189 LEU A C 1
ATOM 1433 O O . LEU A 1 189 ? -7.608 1.553 -2.947 1.00 98.12 189 LEU A O 1
ATOM 1437 N N . ALA A 1 190 ? -8.316 3.171 -1.561 1.00 97.06 190 ALA A N 1
ATOM 1438 C CA . ALA A 1 190 ? -8.695 4.082 -2.636 1.00 97.06 190 ALA A CA 1
ATOM 1439 C C . ALA A 1 190 ? -7.472 4.506 -3.466 1.00 97.06 190 ALA A C 1
ATOM 1441 O O . ALA A 1 190 ? -7.557 4.553 -4.692 1.00 97.06 190 ALA A O 1
ATOM 1442 N N . VAL A 1 191 ? -6.317 4.724 -2.825 1.00 96.69 191 VAL A N 1
ATOM 1443 C CA . VAL A 1 191 ? -5.047 4.992 -3.522 1.00 96.69 191 VAL A CA 1
ATOM 1444 C C . VAL A 1 191 ? -4.594 3.790 -4.358 1.00 96.69 191 VAL A C 1
ATOM 1446 O O . VAL A 1 191 ? -4.183 3.976 -5.498 1.00 96.69 191 VAL A O 1
ATOM 1449 N N . ALA A 1 192 ? -4.705 2.556 -3.861 1.00 97.50 192 ALA A N 1
ATOM 1450 C CA . ALA A 1 192 ? -4.341 1.367 -4.639 1.00 97.50 192 ALA A CA 1
ATOM 1451 C C . ALA A 1 192 ? -5.214 1.191 -5.894 1.00 97.50 192 ALA A C 1
ATOM 1453 O O . ALA A 1 192 ? -4.711 0.874 -6.973 1.00 97.50 192 ALA A O 1
ATOM 1454 N N . VAL A 1 193 ? -6.517 1.454 -5.773 1.00 97.31 193 VAL A N 1
ATOM 1455 C CA . VAL A 1 193 ? -7.458 1.354 -6.896 1.00 97.31 193 VAL A CA 1
ATOM 1456 C C . VAL A 1 193 ? -7.257 2.500 -7.889 1.00 97.31 193 VAL A C 1
ATOM 1458 O O . VAL A 1 193 ? -6.944 2.256 -9.055 1.00 97.31 193 VAL A O 1
ATOM 1461 N N . VAL A 1 194 ? -7.422 3.746 -7.437 1.00 97.06 194 VAL A N 1
ATOM 1462 C CA . VAL A 1 194 ? -7.413 4.934 -8.306 1.00 97.06 194 VAL A CA 1
ATOM 1463 C C . VAL A 1 194 ? -5.992 5.306 -8.704 1.00 97.06 194 VAL A C 1
ATOM 1465 O O .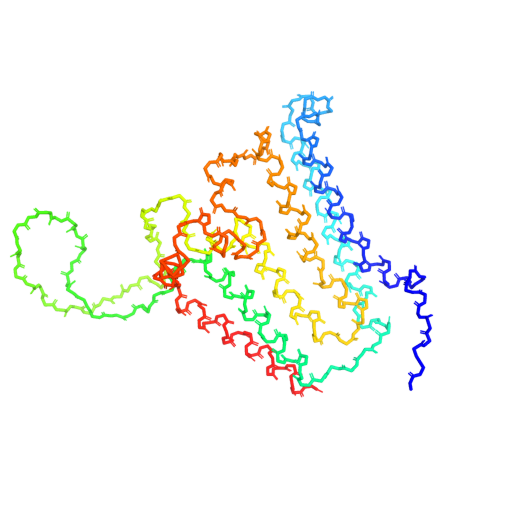 VAL A 1 194 ? -5.711 5.475 -9.886 1.00 97.06 194 VAL A O 1
ATOM 1468 N N . GLY A 1 195 ? -5.084 5.388 -7.732 1.00 94.44 195 GLY A N 1
ATOM 1469 C CA . GLY A 1 195 ? -3.682 5.731 -7.962 1.00 94.44 195 GLY A CA 1
ATOM 1470 C C . GLY A 1 195 ? -2.965 4.689 -8.816 1.00 94.44 195 GLY A C 1
ATOM 1471 O O . GLY A 1 195 ? -2.300 5.067 -9.775 1.00 94.44 195 GLY A O 1
ATOM 1472 N N . GLY A 1 196 ? -3.169 3.392 -8.553 1.00 95.31 196 GLY A N 1
ATOM 1473 C CA . GLY A 1 196 ? -2.604 2.320 -9.384 1.00 95.31 196 GLY A CA 1
ATOM 1474 C C . GLY A 1 196 ? -3.125 2.349 -10.826 1.00 95.31 196 GLY A C 1
ATOM 1475 O O . GLY A 1 196 ? -2.346 2.270 -11.776 1.00 95.31 196 GLY A O 1
ATOM 1476 N N . GLY A 1 197 ? -4.437 2.540 -11.015 1.00 97.00 197 GLY A N 1
ATOM 1477 C CA . GLY A 1 197 ? -5.028 2.669 -12.353 1.00 97.00 197 GLY A CA 1
ATOM 1478 C C . GLY A 1 197 ? -4.552 3.917 -13.107 1.00 97.00 197 GLY A C 1
ATOM 1479 O O . GLY A 1 197 ? -4.241 3.851 -14.297 1.00 97.00 197 GLY A O 1
ATOM 1480 N N . HIS A 1 198 ? -4.442 5.048 -12.409 1.00 96.56 198 HIS A N 1
ATOM 1481 C CA . HIS A 1 198 ? -3.928 6.297 -12.968 1.00 96.56 198 HIS A CA 1
ATOM 1482 C C . HIS A 1 198 ? -2.438 6.207 -13.320 1.00 96.56 198 HIS A C 1
ATOM 1484 O O . HIS A 1 198 ? -2.024 6.679 -14.379 1.00 96.56 198 HIS A O 1
ATOM 1490 N N . GLN A 1 199 ? -1.629 5.559 -12.480 1.00 94.75 199 GLN A N 1
ATOM 1491 C CA . GLN A 1 199 ? -0.215 5.317 -12.759 1.00 94.75 199 GLN A CA 1
ATOM 1492 C C . GLN A 1 199 ? -0.037 4.463 -14.022 1.00 94.75 199 GLN A C 1
ATOM 1494 O O . GLN A 1 199 ? 0.739 4.848 -14.897 1.00 94.75 199 GLN A O 1
ATOM 1499 N N . ASP A 1 200 ? -0.808 3.377 -14.171 1.00 96.00 200 ASP A N 1
ATOM 1500 C CA . ASP A 1 200 ? -0.822 2.570 -15.400 1.00 96.00 200 ASP A CA 1
ATOM 1501 C C . ASP A 1 200 ? -1.171 3.432 -16.627 1.00 96.00 200 ASP A C 1
ATOM 1503 O O . ASP A 1 200 ? -0.488 3.379 -17.649 1.00 96.00 200 ASP A O 1
ATOM 1507 N N . TYR A 1 201 ? -2.216 4.261 -16.533 1.00 95.12 201 TYR A N 1
ATOM 1508 C CA . TYR A 1 201 ? -2.619 5.160 -17.619 1.00 95.12 201 TYR A CA 1
ATOM 1509 C C . TYR A 1 201 ? -1.504 6.139 -18.019 1.00 95.12 201 TYR A C 1
ATOM 1511 O O . TYR A 1 201 ? -1.245 6.331 -19.208 1.00 95.12 201 TYR A O 1
ATOM 1519 N N . ARG A 1 202 ? -0.809 6.739 -17.046 1.00 93.81 202 ARG A N 1
ATOM 1520 C CA . ARG A 1 202 ? 0.313 7.653 -17.314 1.00 93.81 202 ARG A CA 1
ATOM 1521 C C . ARG A 1 202 ? 1.481 6.946 -17.988 1.00 93.81 202 ARG A C 1
ATOM 1523 O O . ARG A 1 202 ? 2.031 7.477 -18.951 1.00 93.81 202 ARG A O 1
ATOM 1530 N N . PHE A 1 203 ? 1.830 5.753 -17.521 1.00 94.19 203 PHE A N 1
ATOM 1531 C CA . PHE A 1 203 ? 2.952 4.994 -18.065 1.00 94.19 203 PHE A CA 1
ATOM 1532 C C . PHE A 1 203 ? 2.690 4.504 -19.494 1.00 94.19 203 PHE A C 1
ATOM 1534 O O . PHE A 1 203 ? 3.608 4.531 -20.310 1.00 94.19 203 PHE A O 1
ATOM 1541 N N . ARG A 1 204 ? 1.440 4.167 -19.850 1.00 94.31 204 ARG A N 1
ATOM 1542 C CA . ARG A 1 204 ? 1.047 3.888 -21.249 1.00 94.31 204 ARG A CA 1
ATOM 1543 C C . ARG A 1 204 ? 1.228 5.088 -22.179 1.00 94.31 204 ARG A C 1
ATOM 1545 O O . ARG A 1 204 ? 1.444 4.918 -23.370 1.00 94.31 204 ARG A O 1
ATOM 1552 N N . ARG A 1 205 ? 1.145 6.306 -21.638 1.00 92.12 205 ARG A N 1
ATOM 1553 C CA . ARG A 1 205 ? 1.382 7.562 -22.368 1.00 92.12 205 ARG A CA 1
ATOM 1554 C C . ARG A 1 205 ? 2.846 8.018 -22.328 1.00 92.12 205 ARG A C 1
ATOM 1556 O O . ARG A 1 205 ? 3.128 9.136 -22.746 1.00 92.12 205 ARG A O 1
ATOM 1563 N N . GLY A 1 206 ? 3.756 7.210 -21.775 1.00 89.81 206 GLY A N 1
ATOM 1564 C CA . GLY A 1 206 ? 5.170 7.569 -21.623 1.00 89.81 206 GLY A CA 1
ATOM 1565 C C . GLY A 1 206 ? 5.424 8.702 -20.621 1.00 89.81 206 GLY A C 1
ATOM 1566 O O . GLY A 1 206 ? 6.414 9.418 -20.736 1.00 89.81 206 GLY A O 1
ATOM 1567 N N . MET A 1 207 ? 4.527 8.914 -19.649 1.00 86.06 207 MET A N 1
ATOM 1568 C CA . MET A 1 207 ? 4.642 10.002 -18.672 1.00 86.06 207 MET A CA 1
ATOM 1569 C C . MET A 1 207 ? 5.085 9.495 -17.296 1.00 86.06 207 MET A C 1
ATOM 1571 O O . MET A 1 207 ? 4.305 8.878 -16.573 1.00 86.06 207 MET A O 1
ATOM 1575 N N . GLY A 1 208 ? 6.302 9.856 -16.876 1.00 78.81 208 GLY A N 1
ATOM 1576 C CA . GLY A 1 208 ? 6.820 9.553 -15.532 1.00 78.81 208 GLY A CA 1
ATOM 1577 C C . GLY A 1 208 ? 7.227 8.091 -15.316 1.00 78.81 208 GLY A C 1
ATOM 1578 O O . GLY A 1 208 ? 7.363 7.668 -14.173 1.00 78.81 208 GLY A O 1
ATOM 1579 N N . GLY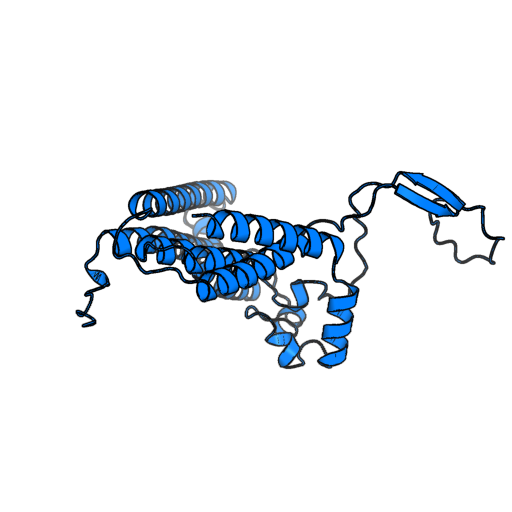 A 1 209 ? 7.384 7.335 -16.401 1.00 87.25 209 GLY A N 1
ATOM 1580 C CA . GLY A 1 209 ? 7.730 5.919 -16.420 1.00 87.25 209 GLY A CA 1
ATOM 1581 C C . GLY A 1 209 ? 7.263 5.273 -17.723 1.00 87.25 209 GLY A C 1
ATOM 1582 O O . GLY A 1 209 ? 6.642 5.931 -18.561 1.00 87.25 209 GLY A O 1
ATOM 1583 N N . VAL A 1 210 ? 7.556 3.984 -17.881 1.00 90.31 210 VAL A N 1
ATOM 1584 C CA . VAL A 1 210 ? 7.155 3.188 -19.046 1.00 90.31 210 VAL A CA 1
ATOM 1585 C C . VAL A 1 210 ? 6.483 1.916 -18.554 1.00 90.31 210 VAL A C 1
ATOM 1587 O O . VAL A 1 210 ? 7.028 1.200 -17.717 1.00 90.31 210 VAL A O 1
ATOM 1590 N N . LEU A 1 211 ? 5.295 1.636 -19.083 1.00 92.88 211 LEU A N 1
ATOM 1591 C CA . LEU A 1 211 ? 4.627 0.350 -18.936 1.00 92.88 211 LEU A CA 1
ATOM 1592 C C . LEU A 1 211 ? 4.707 -0.309 -20.305 1.00 92.88 211 LEU A C 1
ATOM 1594 O O . LEU A 1 211 ? 3.951 0.053 -21.205 1.00 92.88 211 LEU A O 1
ATOM 1598 N N . THR A 1 212 ? 5.680 -1.205 -20.476 1.00 93.38 212 THR A N 1
ATOM 1599 C CA . THR A 1 212 ? 5.862 -1.900 -21.752 1.00 93.38 212 THR A CA 1
ATOM 1600 C C . THR A 1 212 ? 4.614 -2.712 -22.077 1.00 93.38 212 THR A C 1
ATOM 1602 O O . THR A 1 212 ? 3.921 -3.197 -21.178 1.00 93.38 212 THR A O 1
ATOM 1605 N N . GLU A 1 213 ? 4.329 -2.883 -23.365 1.00 93.75 213 GLU A N 1
ATOM 1606 C CA . GLU A 1 213 ? 3.177 -3.666 -23.817 1.00 93.75 213 GLU A CA 1
ATOM 1607 C C . GLU A 1 213 ? 3.219 -5.098 -23.265 1.00 93.75 213 GLU A C 1
ATOM 1609 O O . GLU A 1 213 ? 2.203 -5.638 -22.824 1.00 93.75 213 GLU A O 1
ATOM 1614 N N . GLU A 1 214 ? 4.418 -5.685 -23.191 1.00 93.25 214 GLU A N 1
ATOM 1615 C CA . GLU A 1 214 ? 4.612 -7.001 -22.593 1.00 93.25 214 GLU A CA 1
ATOM 1616 C C . GLU A 1 214 ? 4.217 -7.021 -21.108 1.00 93.25 214 GLU A C 1
ATOM 1618 O O . GLU A 1 214 ? 3.450 -7.894 -20.688 1.00 93.25 214 GLU A O 1
ATOM 1623 N N . MET A 1 215 ? 4.693 -6.058 -20.309 1.00 93.56 215 MET A N 1
ATOM 1624 C CA . MET A 1 215 ? 4.333 -5.970 -18.893 1.00 93.56 215 MET A CA 1
ATOM 1625 C C . MET A 1 215 ? 2.839 -5.715 -18.711 1.00 93.56 215 MET A C 1
ATOM 1627 O O . MET A 1 215 ? 2.227 -6.345 -17.845 1.00 93.56 215 MET A O 1
ATOM 1631 N N . ASP A 1 216 ? 2.233 -4.829 -19.508 1.00 95.38 216 ASP A N 1
ATOM 1632 C CA . ASP A 1 216 ? 0.806 -4.532 -19.393 1.00 95.38 216 ASP A CA 1
ATOM 1633 C C . ASP A 1 216 ? -0.043 -5.774 -19.668 1.00 95.38 216 ASP A C 1
ATOM 1635 O O . ASP A 1 216 ? -0.952 -6.089 -18.895 1.00 95.38 216 ASP A O 1
ATOM 1639 N N . ARG A 1 217 ? 0.324 -6.528 -20.714 1.00 95.94 217 ARG A N 1
ATOM 1640 C CA . ARG A 1 217 ? -0.334 -7.773 -21.113 1.00 95.94 217 ARG A CA 1
ATOM 1641 C C . ARG A 1 217 ? -0.181 -8.873 -20.065 1.00 95.94 217 ARG A C 1
ATOM 1643 O O . ARG A 1 217 ? -1.144 -9.591 -19.809 1.00 95.94 217 ARG A O 1
ATOM 1650 N N . ARG A 1 218 ? 1.003 -9.021 -19.458 1.00 96.19 218 ARG A N 1
ATOM 1651 C CA . ARG A 1 218 ? 1.310 -10.112 -18.510 1.00 96.19 218 ARG A CA 1
ATOM 1652 C C . ARG A 1 218 ? 0.884 -9.821 -17.071 1.00 96.19 218 ARG A C 1
ATOM 1654 O O . ARG A 1 218 ? 0.726 -10.751 -16.285 1.00 96.19 218 ARG A O 1
ATOM 1661 N N . THR A 1 219 ? 0.698 -8.562 -16.685 1.00 96.75 219 THR A N 1
ATOM 1662 C CA . THR A 1 219 ? 0.400 -8.187 -15.290 1.00 96.75 219 THR A CA 1
ATOM 1663 C C . THR A 1 219 ? -0.971 -7.520 -15.144 1.00 96.75 219 THR A C 1
ATOM 1665 O O . THR A 1 219 ? -1.725 -7.364 -16.104 1.00 96.75 219 THR A O 1
ATOM 1668 N N . SER A 1 220 ? -1.357 -7.192 -13.911 1.00 97.50 220 SER A N 1
ATOM 1669 C CA . SER A 1 220 ? -2.612 -6.503 -13.594 1.00 97.50 220 SER A CA 1
ATOM 1670 C C . SER A 1 220 ? -2.404 -5.594 -12.389 1.00 97.50 220 SER A C 1
ATOM 1672 O O . SER A 1 220 ? -1.602 -5.915 -11.509 1.00 97.50 220 SER A O 1
ATOM 1674 N N . ASN A 1 221 ? -3.144 -4.482 -12.324 1.00 96.94 221 ASN A N 1
ATOM 1675 C CA . ASN A 1 221 ? -3.252 -3.708 -11.088 1.00 96.94 221 ASN A CA 1
ATOM 1676 C C . ASN A 1 221 ? -4.000 -4.517 -10.012 1.00 96.94 221 ASN A C 1
ATOM 1678 O O . ASN A 1 221 ? -3.571 -4.560 -8.865 1.00 96.94 221 ASN A O 1
ATOM 1682 N N . VAL A 1 222 ? -5.091 -5.199 -10.371 1.00 97.69 222 VAL A N 1
ATOM 1683 C CA . VAL A 1 222 ? -5.886 -5.992 -9.418 1.00 97.69 222 VAL A CA 1
ATOM 1684 C C . VAL A 1 222 ? -5.100 -7.238 -8.982 1.00 97.69 222 VAL A C 1
ATOM 1686 O O . VAL A 1 222 ? -4.671 -7.991 -9.865 1.00 97.69 222 VAL A O 1
ATOM 1689 N N . PRO A 1 223 ? -4.935 -7.488 -7.665 1.00 97.94 223 PRO A N 1
ATOM 1690 C CA . PRO A 1 223 ? -4.193 -8.632 -7.144 1.00 97.94 223 PRO A CA 1
ATOM 1691 C C . PRO A 1 223 ? -4.673 -9.968 -7.709 1.00 97.94 223 PRO A C 1
ATOM 1693 O O . PRO A 1 223 ? -5.874 -10.208 -7.808 1.00 97.94 223 PRO A O 1
ATOM 1696 N N . PHE A 1 224 ? -3.723 -10.834 -8.064 1.00 97.62 224 PHE A N 1
ATOM 1697 C CA . PHE A 1 224 ? -3.892 -12.189 -8.610 1.00 97.62 224 PHE A CA 1
ATOM 1698 C C . PHE A 1 224 ? -4.629 -12.290 -9.950 1.00 97.62 224 PHE A C 1
ATOM 1700 O O . PHE A 1 224 ? -4.583 -13.341 -10.585 1.00 97.62 224 PHE A O 1
ATOM 1707 N N . TRP A 1 225 ? -5.252 -11.214 -10.432 1.00 98.19 225 TRP A N 1
ATOM 1708 C CA . TRP A 1 225 ? -6.093 -11.247 -11.626 1.00 98.19 225 TRP A CA 1
ATOM 1709 C C . TRP A 1 225 ? -5.346 -11.756 -12.863 1.00 98.19 225 TRP A C 1
ATOM 1711 O O . TRP A 1 225 ? -5.847 -12.609 -13.587 1.00 98.19 225 TRP A O 1
ATOM 1721 N N . ALA A 1 226 ? -4.115 -11.290 -13.090 1.00 97.50 226 ALA A N 1
ATOM 1722 C CA . ALA A 1 226 ? -3.319 -11.739 -14.232 1.00 97.50 226 ALA A CA 1
ATOM 1723 C C . ALA A 1 226 ? -2.889 -13.212 -14.129 1.00 97.50 226 ALA A C 1
ATOM 1725 O O . ALA A 1 226 ? -2.817 -13.889 -15.152 1.00 97.50 226 ALA A O 1
ATOM 1726 N N . MET A 1 227 ? -2.634 -13.703 -12.913 1.00 97.25 227 MET A N 1
ATOM 1727 C CA . MET A 1 227 ? -2.267 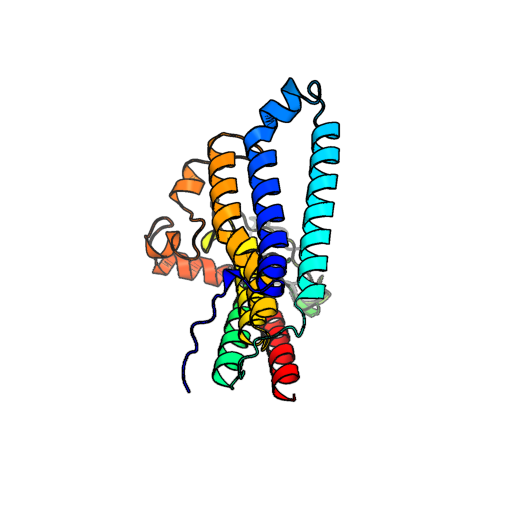-15.100 -12.671 1.00 97.25 227 MET A CA 1
ATOM 1728 C C . MET A 1 227 ? -3.463 -16.017 -12.936 1.00 97.25 227 MET A C 1
ATOM 1730 O O . MET A 1 227 ? -3.340 -16.964 -13.701 1.00 97.25 227 MET A O 1
ATOM 1734 N N . VAL A 1 228 ? -4.634 -15.696 -12.373 1.00 97.75 228 VAL A N 1
ATOM 1735 C CA . VAL A 1 228 ? -5.863 -16.497 -12.528 1.00 97.75 228 VAL A CA 1
ATOM 1736 C C . VAL A 1 228 ? -6.351 -16.516 -13.978 1.00 97.75 228 VAL A C 1
ATOM 1738 O O . VAL A 1 228 ? -6.847 -17.532 -14.447 1.00 97.75 228 VAL A O 1
ATOM 1741 N N . MET A 1 229 ? -6.161 -15.419 -14.713 1.00 97.81 229 MET A N 1
ATOM 1742 C CA . MET A 1 229 ? -6.502 -15.333 -16.137 1.00 97.81 229 MET A CA 1
ATOM 1743 C C . MET A 1 229 ? -5.458 -15.987 -17.063 1.00 97.81 229 MET A C 1
ATOM 1745 O O . MET A 1 229 ? -5.570 -15.845 -18.278 1.00 97.81 229 MET A O 1
ATOM 1749 N N . GLY A 1 230 ? -4.411 -16.627 -16.528 1.00 96.69 230 GLY A N 1
ATOM 1750 C CA . GLY A 1 230 ? -3.373 -17.297 -17.321 1.00 96.69 230 GLY A CA 1
ATOM 1751 C C . GLY A 1 230 ? -2.469 -16.355 -18.130 1.00 96.69 230 GLY A C 1
ATOM 1752 O O . GLY A 1 230 ? -1.742 -16.792 -19.017 1.00 96.69 230 GLY A O 1
ATOM 1753 N N . ARG A 1 231 ? -2.465 -15.044 -17.838 1.00 96.50 231 ARG A N 1
ATOM 1754 C CA . ARG A 1 231 ? -1.676 -14.046 -18.596 1.00 96.50 231 ARG A CA 1
ATOM 1755 C C . ARG A 1 231 ? -0.164 -14.189 -18.397 1.00 96.50 231 ARG A C 1
ATOM 1757 O O . ARG A 1 231 ? 0.613 -13.595 -19.141 1.00 96.50 231 ARG A O 1
ATOM 1764 N N . GLN A 1 232 ? 0.248 -14.936 -17.374 1.00 95.56 232 GLN A N 1
ATOM 1765 C CA . GLN A 1 232 ? 1.649 -15.186 -17.019 1.00 95.56 232 GLN A CA 1
ATOM 1766 C C . GLN A 1 232 ? 2.120 -16.606 -17.368 1.00 95.56 232 GLN A C 1
ATOM 1768 O O . GLN A 1 232 ? 3.271 -16.928 -17.079 1.00 95.56 232 GLN A O 1
ATOM 1773 N N . GLY A 1 233 ? 1.261 -17.429 -17.979 1.00 94.38 233 GLY A N 1
ATOM 1774 C CA . GLY A 1 233 ? 1.482 -18.859 -18.200 1.00 94.38 233 GLY A CA 1
ATOM 1775 C C . GLY A 1 233 ? 0.421 -19.716 -17.509 1.00 94.38 233 GLY A C 1
ATOM 1776 O O . GLY A 1 233 ? -0.622 -19.210 -17.088 1.00 94.38 233 GLY A O 1
ATOM 1777 N N . GLU A 1 234 ? 0.695 -21.015 -17.396 1.00 96.50 234 GLU A N 1
ATOM 1778 C CA . GLU A 1 234 ? -0.181 -21.970 -16.714 1.00 96.50 234 GLU A CA 1
ATOM 1779 C C . GLU A 1 234 ? -0.284 -21.629 -15.219 1.00 96.50 234 GLU A C 1
ATOM 1781 O O . GLU A 1 234 ? 0.710 -21.286 -14.572 1.00 96.50 234 GLU A O 1
ATOM 1786 N N . VAL A 1 235 ? -1.502 -21.656 -14.669 1.00 96.12 235 VAL A N 1
ATOM 1787 C CA . VAL A 1 235 ? -1.776 -21.137 -13.320 1.00 96.12 235 VAL A CA 1
ATOM 1788 C C . VAL A 1 235 ? -0.922 -21.866 -12.279 1.00 96.12 235 VAL A C 1
ATOM 1790 O O . VAL A 1 235 ? -0.282 -21.206 -11.459 1.00 96.12 235 VAL A O 1
ATOM 1793 N N . GLY A 1 236 ? -0.855 -23.201 -12.334 1.00 96.56 236 GLY A N 1
ATOM 1794 C CA . GLY A 1 236 ? -0.081 -24.011 -11.395 1.00 96.56 236 GLY A CA 1
ATOM 1795 C C . GLY A 1 236 ? 1.407 -23.662 -11.413 1.00 96.56 236 GLY A C 1
ATOM 1796 O O . GLY A 1 236 ? 1.990 -23.386 -10.362 1.00 96.56 236 GLY A O 1
ATOM 1797 N N . GLU A 1 237 ? 2.003 -23.575 -12.604 1.00 95.38 237 GLU A N 1
ATOM 1798 C CA . GLU A 1 237 ? 3.404 -23.178 -12.778 1.00 95.38 237 GLU A CA 1
ATOM 1799 C C . GLU A 1 237 ? 3.695 -21.779 -12.229 1.00 95.38 237 GLU A C 1
ATOM 1801 O O . GLU A 1 237 ? 4.698 -21.573 -11.543 1.00 95.38 237 GLU A O 1
ATOM 1806 N N . VAL A 1 238 ? 2.827 -20.802 -12.50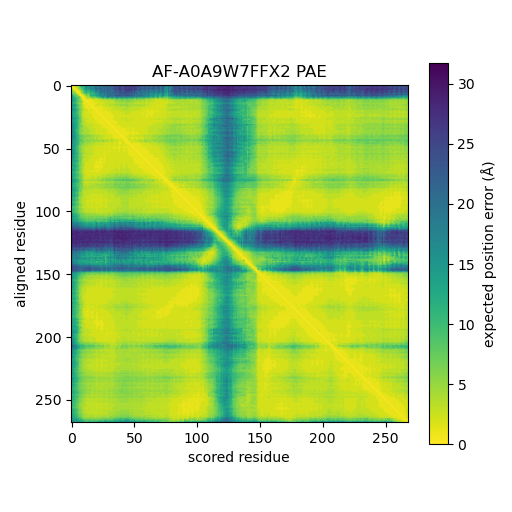4 1.00 94.81 238 VAL A N 1
ATOM 1807 C CA . VAL A 1 238 ? 3.025 -19.416 -12.059 1.00 94.81 238 VAL A CA 1
ATOM 1808 C C . VAL A 1 238 ? 2.982 -19.320 -10.532 1.00 94.81 238 VAL A C 1
ATOM 1810 O O . VAL A 1 238 ? 3.816 -18.628 -9.938 1.00 94.81 238 VAL A O 1
ATOM 1813 N N . PHE A 1 239 ? 2.061 -20.037 -9.881 1.00 95.38 239 PHE A N 1
ATOM 1814 C CA . PHE A 1 239 ? 2.036 -20.136 -8.421 1.00 95.38 239 PHE A CA 1
ATOM 1815 C C . PHE A 1 239 ? 3.270 -20.866 -7.878 1.00 95.38 239 PHE A C 1
ATOM 1817 O O . PHE A 1 239 ? 3.853 -20.405 -6.896 1.00 95.38 239 PHE A O 1
ATOM 1824 N N . GLY A 1 240 ? 3.722 -21.938 -8.534 1.00 95.44 240 GLY A N 1
ATOM 1825 C CA . GLY A 1 240 ? 4.958 -22.640 -8.183 1.00 95.44 240 GLY A CA 1
ATOM 1826 C C . GLY A 1 240 ? 6.185 -21.723 -8.223 1.00 95.44 240 GLY A C 1
ATOM 1827 O O . GLY A 1 240 ? 6.936 -21.655 -7.250 1.00 95.44 240 GLY A O 1
ATOM 1828 N N . LYS A 1 241 ? 6.341 -20.937 -9.298 1.00 93.81 241 LYS A N 1
ATOM 1829 C CA . LYS A 1 241 ? 7.417 -19.938 -9.439 1.00 93.81 241 LYS A CA 1
ATOM 1830 C C . LYS A 1 241 ? 7.347 -18.872 -8.346 1.00 93.81 241 LYS A C 1
ATOM 1832 O O . LYS A 1 241 ? 8.348 -18.609 -7.685 1.00 93.81 241 LYS A O 1
ATOM 1837 N N . MET A 1 242 ? 6.161 -18.307 -8.105 1.00 94.00 242 MET A N 1
ATOM 1838 C CA . MET A 1 242 ? 5.952 -17.315 -7.043 1.00 94.00 242 MET A CA 1
ATOM 1839 C C . MET A 1 242 ? 6.334 -17.871 -5.663 1.00 94.00 242 MET A C 1
ATOM 1841 O O . MET A 1 242 ? 6.971 -17.173 -4.876 1.00 94.00 242 MET A O 1
ATOM 1845 N N . MET A 1 243 ? 5.971 -19.122 -5.366 1.00 94.19 243 MET A N 1
ATOM 1846 C CA . MET A 1 243 ? 6.322 -19.771 -4.102 1.00 94.19 243 MET A CA 1
ATOM 1847 C C . MET A 1 243 ? 7.820 -20.074 -3.989 1.00 94.19 243 MET A C 1
ATOM 1849 O O . MET A 1 243 ? 8.372 -19.949 -2.899 1.00 94.19 243 MET A O 1
ATOM 1853 N N . GLY A 1 244 ? 8.497 -20.408 -5.092 1.00 93.69 244 GLY A N 1
ATOM 1854 C CA . GLY A 1 244 ? 9.956 -20.564 -5.123 1.00 93.69 244 GLY A CA 1
ATOM 1855 C C . GLY A 1 244 ? 10.714 -19.254 -4.862 1.00 93.69 244 GLY A C 1
ATOM 1856 O O . GLY A 1 244 ? 11.784 -19.259 -4.258 1.00 93.69 244 GLY A O 1
ATOM 1857 N N . GLU A 1 245 ? 10.131 -18.122 -5.256 1.00 92.50 245 GLU A N 1
ATOM 1858 C CA . GLU A 1 245 ? 10.665 -16.771 -5.027 1.00 92.50 245 GLU A CA 1
ATOM 1859 C C . GLU A 1 245 ? 10.278 -16.201 -3.644 1.00 92.50 245 GLU A C 1
ATOM 1861 O O . GLU A 1 245 ? 10.748 -15.131 -3.242 1.00 92.50 245 GLU A O 1
ATOM 1866 N N . PHE A 1 246 ? 9.418 -16.899 -2.898 1.00 94.44 246 PHE A N 1
ATOM 1867 C CA . PHE A 1 246 ? 8.852 -16.414 -1.646 1.00 94.44 246 PHE A CA 1
ATOM 1868 C C . PHE A 1 246 ? 9.889 -16.374 -0.516 1.00 94.44 246 PHE A C 1
ATOM 1870 O O . PHE A 1 246 ? 10.514 -17.370 -0.141 1.00 94.44 246 PHE A O 1
ATOM 1877 N N . LYS A 1 247 ? 10.040 -15.205 0.109 1.00 95.06 247 LYS A N 1
ATOM 1878 C CA . LYS A 1 247 ? 10.942 -14.979 1.244 1.00 95.06 247 LYS A CA 1
ATOM 1879 C C . LYS A 1 247 ? 10.246 -15.418 2.533 1.00 95.06 247 LYS A C 1
ATOM 1881 O O . LYS A 1 247 ? 9.707 -14.593 3.274 1.00 95.06 247 LYS A O 1
ATOM 1886 N N . GLY A 1 248 ? 10.264 -16.726 2.798 1.00 95.75 248 GLY A N 1
ATOM 1887 C CA . GLY A 1 248 ? 9.568 -17.345 3.933 1.00 95.75 248 GLY A CA 1
ATOM 1888 C C . GLY A 1 248 ? 9.919 -16.746 5.301 1.00 95.75 248 GLY A C 1
ATOM 1889 O O . GLY A 1 248 ? 9.020 -16.493 6.099 1.00 95.75 248 GLY A O 1
ATOM 1890 N N . LEU A 1 249 ? 11.196 -16.428 5.559 1.00 95.12 249 LEU A N 1
ATOM 1891 C CA . LEU A 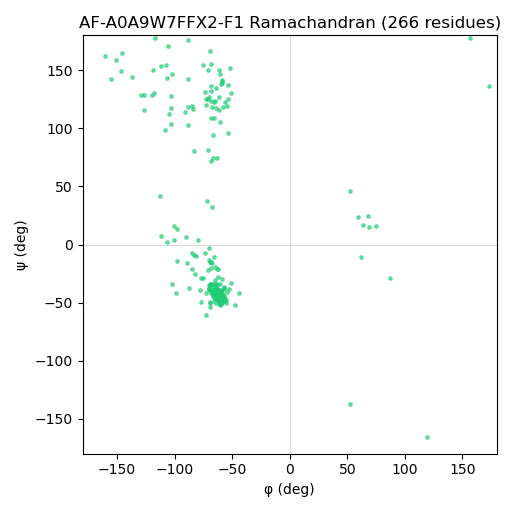1 249 ? 11.608 -15.806 6.826 1.00 95.12 249 LEU A CA 1
ATOM 1892 C C . LEU A 1 249 ? 11.019 -14.393 6.991 1.00 95.12 249 LEU A C 1
ATOM 1894 O O . LEU A 1 249 ? 10.474 -14.072 8.047 1.00 95.12 249 LEU A O 1
ATOM 1898 N N . ASN A 1 250 ? 11.039 -13.578 5.929 1.00 95.75 250 ASN A N 1
ATOM 1899 C CA . ASN A 1 250 ? 10.408 -12.253 5.914 1.00 95.75 250 ASN A CA 1
ATOM 1900 C C . ASN A 1 250 ? 8.898 -12.357 6.188 1.00 95.75 250 ASN A C 1
ATOM 1902 O O . ASN A 1 250 ? 8.330 -11.532 6.908 1.00 95.75 250 ASN A O 1
ATOM 1906 N N . ALA A 1 251 ? 8.237 -13.372 5.625 1.00 97.38 251 ALA A N 1
ATOM 1907 C CA . ALA A 1 251 ? 6.820 -13.625 5.858 1.00 97.38 251 ALA A CA 1
ATOM 1908 C C . ALA A 1 251 ? 6.537 -14.072 7.301 1.00 97.38 251 ALA A C 1
ATOM 1910 O O . ALA A 1 251 ? 5.594 -13.578 7.915 1.00 97.38 251 ALA A O 1
ATOM 1911 N N . GLY A 1 252 ? 7.376 -14.940 7.872 1.00 97.56 252 GLY A N 1
ATOM 1912 C CA . GLY A 1 252 ? 7.261 -15.378 9.264 1.00 97.56 252 GLY A CA 1
ATOM 1913 C C . GLY A 1 252 ? 7.339 -14.212 10.252 1.00 97.56 252 GLY A C 1
ATOM 1914 O O . GLY A 1 252 ? 6.473 -14.081 11.118 1.00 97.56 252 GLY A O 1
ATOM 1915 N N . VAL A 1 253 ? 8.312 -13.309 10.073 1.00 97.38 253 VAL A N 1
ATOM 1916 C CA . VAL A 1 253 ? 8.432 -12.084 10.886 1.00 97.38 253 VAL A CA 1
ATOM 1917 C C . VAL A 1 253 ? 7.190 -11.202 10.734 1.00 97.38 253 VAL A C 1
ATOM 1919 O O . VAL A 1 253 ? 6.626 -10.762 11.735 1.00 97.38 253 VAL A O 1
ATOM 1922 N N . ALA A 1 254 ? 6.716 -10.995 9.503 1.00 97.69 254 ALA A N 1
ATOM 1923 C CA . ALA A 1 254 ? 5.515 -10.209 9.226 1.00 97.69 254 ALA A CA 1
ATOM 1924 C C . ALA A 1 254 ? 4.258 -10.764 9.927 1.00 97.69 254 ALA A C 1
ATOM 1926 O O . ALA A 1 254 ? 3.520 -10.009 10.567 1.00 97.69 254 ALA A O 1
ATOM 1927 N N . VAL A 1 255 ? 4.032 -12.081 9.854 1.00 98.44 255 VAL A N 1
ATOM 1928 C CA . VAL A 1 255 ? 2.910 -12.755 10.530 1.00 98.44 255 VAL A CA 1
ATOM 1929 C C . VAL A 1 255 ? 3.043 -12.651 12.047 1.00 98.44 255 VAL A C 1
ATOM 1931 O O . VAL A 1 255 ? 2.063 -12.340 12.724 1.00 98.44 255 VAL A O 1
ATOM 1934 N N . ALA A 1 256 ? 4.247 -12.842 12.595 1.00 98.25 256 ALA A N 1
ATOM 1935 C CA . ALA A 1 256 ? 4.492 -12.686 14.026 1.00 98.25 256 ALA A CA 1
ATOM 1936 C C . ALA A 1 256 ? 4.178 -11.255 14.497 1.00 98.25 256 ALA A C 1
ATOM 1938 O O . ALA A 1 256 ? 3.490 -11.071 15.502 1.00 98.25 256 ALA A O 1
ATOM 1939 N N . THR A 1 257 ? 4.596 -10.233 13.740 1.00 98.12 257 THR A N 1
ATOM 1940 C CA . THR A 1 257 ? 4.249 -8.832 14.019 1.00 98.12 257 THR A CA 1
ATOM 1941 C C . THR A 1 257 ? 2.734 -8.613 14.007 1.00 98.12 257 THR A C 1
ATOM 1943 O O . THR A 1 257 ? 2.196 -8.042 14.959 1.00 98.12 257 THR A O 1
ATOM 1946 N N . ALA A 1 258 ? 2.018 -9.108 12.991 1.00 98.12 258 ALA A N 1
ATOM 1947 C CA . ALA A 1 258 ? 0.555 -9.025 12.942 1.00 98.12 258 ALA A CA 1
ATOM 1948 C C . ALA A 1 258 ? -0.108 -9.746 14.133 1.00 98.12 258 ALA A C 1
ATOM 1950 O O . ALA A 1 258 ? -1.059 -9.227 14.724 1.00 98.12 258 ALA A O 1
ATOM 1951 N N . GLY A 1 259 ? 0.418 -10.907 14.530 1.00 98.06 259 GLY A N 1
ATOM 1952 C CA . GLY A 1 259 ? -0.044 -11.676 15.684 1.00 98.06 259 GLY A CA 1
ATOM 1953 C C . GLY A 1 259 ? 0.106 -10.901 16.992 1.00 98.06 259 GLY A C 1
ATOM 1954 O O . GLY A 1 259 ? -0.856 -10.774 17.749 1.00 98.06 259 GLY A O 1
ATOM 1955 N N . LEU A 1 260 ? 1.270 -10.285 17.227 1.00 97.69 260 LEU A N 1
ATOM 1956 C CA . LEU A 1 260 ? 1.500 -9.420 18.389 1.00 97.69 260 LEU A CA 1
ATOM 1957 C C . LEU A 1 260 ? 0.532 -8.227 18.417 1.00 97.69 260 LEU A C 1
ATOM 1959 O O . LEU A 1 260 ? -0.001 -7.882 19.476 1.00 97.69 260 LEU A O 1
ATOM 1963 N N . MET A 1 261 ? 0.246 -7.620 17.260 1.00 97.19 261 MET A N 1
ATOM 1964 C CA . MET A 1 261 ? -0.747 -6.544 17.148 1.00 97.19 261 MET A CA 1
ATOM 1965 C C . MET A 1 261 ? -2.164 -7.025 17.491 1.00 97.19 261 MET A C 1
ATOM 1967 O O . MET A 1 261 ? -2.890 -6.325 18.204 1.00 97.19 261 MET A O 1
ATOM 1971 N N . ALA A 1 262 ? -2.563 -8.206 17.012 1.00 96.38 262 ALA A N 1
ATOM 1972 C CA . ALA A 1 262 ? -3.867 -8.800 17.297 1.00 96.38 262 ALA A CA 1
ATOM 1973 C C . ALA A 1 262 ? -4.014 -9.167 18.784 1.00 96.38 262 ALA A C 1
ATOM 1975 O O . ALA A 1 262 ? -5.008 -8.794 19.408 1.00 96.38 262 ALA A O 1
ATOM 1976 N N . LEU A 1 263 ? -2.997 -9.796 19.384 1.00 96.06 263 LEU A N 1
ATOM 1977 C CA . LEU A 1 263 ? -2.967 -10.135 20.811 1.00 96.06 263 LEU A CA 1
ATOM 1978 C C . LEU A 1 263 ? -3.067 -8.889 21.696 1.00 96.06 263 LEU A C 1
ATOM 1980 O O . LEU A 1 263 ? -3.853 -8.860 22.641 1.00 96.06 263 LEU A O 1
ATOM 1984 N N . LYS A 1 264 ? -2.325 -7.822 21.368 1.00 95.81 264 LYS A N 1
ATOM 1985 C CA . LYS A 1 264 ? -2.393 -6.547 22.100 1.00 95.81 264 LYS A CA 1
ATOM 1986 C C . LYS A 1 264 ? -3.793 -5.930 22.062 1.00 95.81 264 LYS A C 1
ATOM 1988 O O . LYS A 1 264 ? -4.197 -5.284 23.026 1.00 95.81 264 LYS A O 1
ATOM 1993 N N . ARG A 1 265 ? -4.525 -6.105 20.958 1.00 92.88 265 ARG A N 1
ATOM 1994 C CA . ARG A 1 265 ? -5.902 -5.615 20.807 1.00 92.88 265 ARG A CA 1
ATOM 1995 C C . ARG A 1 265 ? -6.916 -6.497 21.530 1.00 92.88 265 ARG A C 1
ATOM 1997 O O . ARG A 1 265 ? -7.818 -5.947 22.138 1.00 92.88 265 ARG A O 1
ATOM 2004 N N . GLY A 1 266 ? -6.750 -7.819 21.509 1.00 87.12 266 GLY A N 1
ATOM 2005 C CA . GLY A 1 266 ? -7.660 -8.760 22.174 1.00 87.12 266 GLY A CA 1
ATOM 2006 C C . GLY A 1 266 ? -7.606 -8.739 23.706 1.00 87.12 266 GLY A C 1
ATOM 2007 O O . GLY A 1 266 ? -8.486 -9.303 24.345 1.00 87.12 266 GLY A O 1
ATOM 2008 N N . ARG A 1 267 ? -6.587 -8.102 24.297 1.00 88.44 267 ARG A N 1
ATOM 2009 C CA . ARG A 1 267 ? -6.478 -7.871 25.749 1.00 88.44 267 ARG A CA 1
ATOM 2010 C C . ARG A 1 267 ? -7.253 -6.641 26.246 1.00 88.44 267 ARG A C 1
ATOM 2012 O O . ARG A 1 267 ? -7.280 -6.422 27.452 1.00 88.44 267 ARG A O 1
ATOM 2019 N N . ARG A 1 268 ? -7.786 -5.812 25.344 1.00 77.25 268 ARG A N 1
ATOM 2020 C CA . ARG A 1 268 ? -8.603 -4.632 25.667 1.00 77.25 268 ARG A CA 1
ATOM 2021 C C . ARG A 1 268 ? -10.078 -4.976 25.569 1.00 77.25 268 ARG A C 1
ATOM 2023 O O . ARG A 1 268 ? -10.838 -4.398 26.367 1.00 77.25 268 ARG A O 1
#

Secondary structure (DSSP, 8-state):
-------GGG-HHHHHHHHHHHHHHHHHHHHHHTHHHIIIIISTT-HHHHHHHHHHHHHHHHHHHHHHHHHHTTPSPB----HHHHHHHHHHHHHHHHHHHTTSPEE--SEEEEESS------S--PPPPPEEEEE--SEE--PPP-SS--GGGGT-TTHHHHHHHHHHHHHHHT-SBHHHHHHHTHHHHIIIIIHHHHHHHHHTTSSS---HHHHHH--SSTTHHHHTTTTS-HHHHHHHHHHT--HHHHHHHHHHHHHHHHHHHT-

Nearest PDB structures (foldseek):
  7bw1-assembly1_A  TM=4.208E-01  e=3.269E+00  Homo sapiens
  5och-assembly4_H  TM=1.749E-01  e=7.375E+00  Homo sapiens

Sequence (268 aa):
MSITAITLPKSLAIRYALAGWAFFIAENTLLSHNRTYLITSIFSNSETHYHYFYGSLSTLASALTLHGYMKVRNAGPFRKVGRGWLGLAFGLQSLGLIGLSQMAPKLQIPFGYGPGGEEVKNTGPVAPAAPAQFQIRCPFDFKTSDHDGVHGIGRVSRHSQLWSFASFSLGAAAVTASLPQGLCLMGPLAVAVVGGGHQDYRFRRGMGGVLTEEMDRRTSNVPFWAMVMGRQGEVGEVFGKMMGEFKGLNAGVAVATAGLMALKRGRR

Foldseek 3Di:
DDPPPPPQVPDPLLCLLVVLLVQLLCLCLVLQVCVVVCCVPVVVVDPPVSCVVSVVSNVVSVVSLVVSLVSQQPNDDFDDQDPVLLVLLLVLQLQLQQLVLLPFFQFDDQWDWDQPDDPPPDPDDDDPGHGTDIGGHDRGDPDDDDDPPAAALVQFAVPSNLSSQQSNLQSVLSRRGRVSSSSSSNSSVVCLVSVVVSVVVCQVVVRPHHCDPLNVQQHHSHTCPSLVVCSPHPNVVSVVRNVVSRSVVSSVVSSVVSVVVSVVSVVD

Solvent-accessible surface area (backbone atoms only — not comparable to full-atom values): 14214 Å² total; per-residue (Å²): 133,84,82,69,82,72,67,62,92,73,40,66,42,44,48,34,20,45,48,16,46,51,47,38,53,49,50,57,47,55,52,62,74,38,40,67,58,45,20,56,72,74,40,74,63,29,61,67,57,44,50,52,54,50,49,52,51,53,50,50,25,51,51,40,32,52,50,16,43,66,66,8,55,86,28,73,63,70,52,90,71,52,69,69,33,47,52,50,15,32,52,28,24,20,54,8,34,26,48,50,35,62,74,46,64,42,61,44,74,40,66,48,75,40,56,68,64,83,88,70,90,65,96,62,82,88,71,82,83,56,67,69,33,84,42,82,46,66,49,59,46,79,82,77,76,91,68,94,85,67,55,49,66,43,50,38,7,72,44,36,66,38,48,12,52,14,31,26,27,42,13,55,21,48,58,41,36,20,46,24,32,18,54,35,39,36,41,47,42,55,42,32,56,52,48,41,52,50,50,52,56,35,13,65,70,62,48,97,48,78,52,50,70,67,56,58,63,35,36,29,70,56,70,43,49,20,38,77,69,38,44,68,44,59,53,70,60,49,52,50,53,38,58,74,57,51,49,60,62,33,34,51,54,23,38,50,52,25,47,53,54,42,54,64,55,74,76,109

Mean predicted aligned error: 7.05 Å